Protein AF-K1PMY6-F1 (afdb_monomer_lite)

pLDDT: mean 74.62, std 16.54, range [35.25, 96.44]

Structure (mmCIF, N/CA/C/O backbone):
data_AF-K1PMY6-F1
#
_entry.id   AF-K1PMY6-F1
#
loop_
_atom_site.group_PDB
_atom_site.id
_atom_site.type_symbol
_atom_site.label_atom_id
_atom_site.label_alt_id
_atom_site.label_comp_id
_atom_site.label_asym_id
_atom_site.label_entity_id
_atom_site.label_seq_id
_atom_site.pdbx_PDB_ins_code
_atom_site.Cartn_x
_atom_site.Cartn_y
_atom_site.Cartn_z
_atom_site.occupancy
_atom_site.B_iso_or_equiv
_atom_site.auth_seq_id
_atom_site.auth_comp_id
_atom_site.auth_asym_id
_atom_site.auth_atom_id
_atom_site.pdbx_PDB_model_num
ATOM 1 N N . MET A 1 1 ? -5.446 -13.381 -13.568 1.00 53.16 1 MET A N 1
ATOM 2 C CA . MET A 1 1 ? -4.662 -13.747 -12.367 1.00 53.16 1 MET A CA 1
ATOM 3 C C . MET A 1 1 ? -4.898 -12.695 -11.291 1.00 53.16 1 MET A C 1
ATOM 5 O O . MET A 1 1 ? -4.887 -11.512 -11.623 1.00 53.16 1 MET A O 1
ATOM 9 N N . VAL A 1 2 ? -5.172 -13.114 -10.054 1.00 66.25 2 VAL A N 1
ATOM 10 C CA . VAL A 1 2 ? -5.376 -12.231 -8.891 1.00 66.25 2 VAL A CA 1
ATOM 11 C C . VAL A 1 2 ? -4.119 -12.310 -8.028 1.00 66.25 2 VAL A C 1
ATOM 13 O O . VAL A 1 2 ? -3.666 -13.417 -7.749 1.00 66.25 2 VAL A O 1
ATOM 16 N N . ILE A 1 3 ? -3.527 -11.167 -7.677 1.00 67.75 3 ILE A N 1
ATOM 17 C CA . ILE A 1 3 ? -2.263 -11.111 -6.910 1.00 67.75 3 ILE A CA 1
ATOM 18 C C . ILE A 1 3 ? -2.515 -10.664 -5.458 1.00 67.75 3 ILE A C 1
ATOM 20 O O . ILE A 1 3 ? -1.777 -11.050 -4.560 1.00 67.75 3 ILE A O 1
ATOM 24 N N . THR A 1 4 ? -3.593 -9.911 -5.221 1.00 71.94 4 THR A N 1
ATOM 25 C CA . THR A 1 4 ? -4.075 -9.458 -3.902 1.00 71.94 4 THR A CA 1
ATOM 26 C C . THR A 1 4 ? -5.609 -9.384 -3.909 1.00 71.94 4 THR A C 1
ATOM 28 O O . THR A 1 4 ? -6.224 -9.597 -4.955 1.00 71.94 4 THR A O 1
ATOM 31 N N . SER A 1 5 ? -6.234 -9.024 -2.784 1.00 68.62 5 SER A N 1
ATOM 32 C CA . SER A 1 5 ? -7.693 -8.942 -2.584 1.00 68.62 5 SER A CA 1
ATOM 33 C C . SER A 1 5 ? -8.468 -8.206 -3.695 1.00 68.62 5 SER A C 1
ATOM 35 O O . SER A 1 5 ? -9.607 -8.559 -3.994 1.00 68.62 5 SER A O 1
ATOM 37 N N . ASN A 1 6 ? -7.859 -7.208 -4.347 1.00 74.81 6 ASN A N 1
ATOM 38 C CA . ASN A 1 6 ? -8.521 -6.327 -5.316 1.00 74.81 6 ASN A CA 1
ATOM 39 C C . ASN A 1 6 ? -7.711 -6.034 -6.600 1.00 74.81 6 ASN A C 1
ATOM 41 O O . ASN A 1 6 ? -8.116 -5.177 -7.386 1.00 74.81 6 ASN A O 1
ATOM 45 N N . VAL A 1 7 ? -6.610 -6.748 -6.870 1.00 85.38 7 VAL A N 1
ATOM 46 C CA . VAL A 1 7 ? -5.779 -6.521 -8.072 1.00 85.38 7 VAL A CA 1
ATOM 47 C C . VAL A 1 7 ? -5.964 -7.622 -9.108 1.00 85.38 7 VAL A C 1
ATOM 49 O O . VAL A 1 7 ? -5.762 -8.806 -8.832 1.00 85.38 7 VAL A O 1
ATOM 52 N N . ARG A 1 8 ? -6.269 -7.219 -10.346 1.00 89.62 8 ARG A N 1
ATOM 53 C CA . ARG A 1 8 ? -6.281 -8.091 -11.527 1.00 89.62 8 ARG A CA 1
ATOM 54 C C . ARG A 1 8 ? -5.184 -7.668 -12.491 1.00 89.62 8 ARG A C 1
ATOM 56 O O . ARG A 1 8 ? -5.137 -6.511 -12.891 1.00 89.62 8 ARG A O 1
ATOM 63 N N . VAL A 1 9 ? -4.351 -8.622 -12.899 1.00 90.94 9 VAL A N 1
ATOM 64 C CA . VAL A 1 9 ? -3.334 -8.395 -13.933 1.00 90.94 9 VAL A CA 1
ATOM 65 C C . VAL A 1 9 ? -3.799 -8.997 -15.250 1.00 90.94 9 VAL A C 1
ATOM 67 O O . VAL A 1 9 ? -4.119 -10.189 -15.322 1.00 90.94 9 VAL A O 1
ATOM 70 N N . CYS A 1 10 ? -3.857 -8.145 -16.272 1.00 91.94 10 CYS A N 1
ATOM 71 C CA . CYS A 1 10 ? -4.192 -8.508 -17.642 1.00 91.94 10 CYS A CA 1
ATOM 72 C C . CYS A 1 10 ? -2.932 -9.015 -18.347 1.00 91.94 10 CYS A C 1
ATOM 74 O O . CYS A 1 10 ? -1.931 -8.306 -18.406 1.00 91.94 10 CYS A O 1
ATOM 76 N N . ILE A 1 11 ? -2.985 -10.241 -18.862 1.00 92.81 11 ILE A N 1
ATOM 77 C CA . ILE A 1 11 ? -1.869 -10.907 -19.538 1.00 92.81 11 ILE A CA 1
ATOM 78 C C . ILE A 1 11 ? -2.425 -11.519 -20.821 1.00 92.81 11 ILE A C 1
ATOM 80 O O . ILE A 1 11 ? -3.515 -12.089 -20.802 1.00 92.81 11 ILE A O 1
ATOM 84 N N . SER A 1 12 ? -1.682 -11.381 -21.913 1.00 93.69 12 SER A N 1
ATOM 85 C CA . SER A 1 12 ? -1.965 -11.998 -23.206 1.00 93.69 12 SER A CA 1
ATOM 86 C C . SER A 1 12 ? -0.680 -12.640 -23.707 1.00 93.69 12 SER A C 1
ATOM 88 O O . SER A 1 12 ? 0.381 -12.024 -23.621 1.00 93.69 12 SER A O 1
ATOM 90 N N . ASP A 1 13 ? -0.781 -13.858 -24.218 1.00 94.06 13 ASP A N 1
ATOM 91 C CA . ASP A 1 13 ? 0.279 -14.581 -24.927 1.00 94.06 13 ASP A CA 1
ATOM 92 C C . ASP A 1 13 ? 0.155 -14.451 -26.457 1.00 94.06 13 ASP A C 1
ATOM 94 O O . ASP A 1 13 ? 1.063 -14.836 -27.190 1.00 94.06 13 ASP A O 1
ATOM 98 N N . ASP A 1 14 ? -0.933 -13.849 -26.946 1.00 94.94 14 ASP A N 1
ATOM 99 C CA . ASP A 1 14 ? -1.094 -13.473 -28.350 1.00 94.94 14 ASP A CA 1
ATOM 100 C C . ASP A 1 14 ? -0.221 -12.251 -28.691 1.00 94.94 14 ASP A C 1
ATOM 102 O O . ASP A 1 14 ? -0.565 -11.099 -28.400 1.00 94.94 14 ASP A O 1
ATOM 106 N N . TYR A 1 15 ? 0.928 -12.513 -29.312 1.00 92.31 15 TYR A N 1
ATOM 107 C CA . TYR A 1 15 ? 1.868 -11.486 -29.758 1.00 92.31 15 TYR A CA 1
ATOM 108 C C . TYR A 1 15 ? 1.420 -10.749 -31.026 1.00 92.31 15 TYR A C 1
ATOM 110 O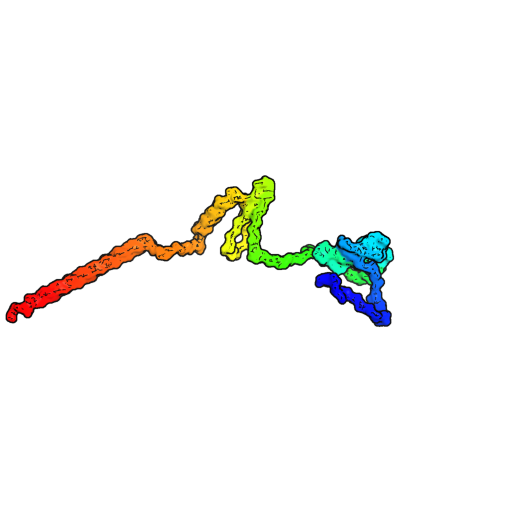 O . TYR A 1 15 ? 1.927 -9.661 -31.287 1.00 92.31 15 TYR A O 1
ATOM 118 N N . GLU A 1 16 ? 0.484 -11.289 -31.808 1.00 93.69 16 GLU A N 1
ATOM 119 C CA . GLU A 1 16 ? 0.028 -10.647 -33.045 1.00 93.69 16 GLU A CA 1
ATOM 120 C C . GLU A 1 16 ? -1.068 -9.620 -32.751 1.00 93.69 16 GLU A C 1
ATOM 122 O O . GLU A 1 16 ? -0.960 -8.448 -33.120 1.00 93.69 16 GLU A O 1
ATOM 127 N N . LEU A 1 17 ? -2.112 -10.033 -32.030 1.00 93.19 17 LEU A N 1
ATOM 128 C CA . LEU A 1 17 ? -3.252 -9.175 -31.709 1.00 93.19 17 LEU A CA 1
ATOM 129 C C . LEU A 1 17 ? -3.062 -8.400 -30.402 1.00 93.19 17 LEU A C 1
ATOM 131 O O . LEU A 1 17 ? -3.624 -7.308 -30.262 1.00 93.19 17 LEU A O 1
ATOM 135 N N . GLY A 1 18 ? -2.288 -8.937 -29.454 1.00 91.00 18 GLY A N 1
ATOM 136 C CA . GLY A 1 18 ? -2.078 -8.350 -28.128 1.00 91.00 18 GLY A CA 1
ATOM 137 C C . GLY A 1 18 ? -0.980 -7.288 -28.073 1.00 91.00 18 GLY A C 1
ATOM 138 O O . GLY A 1 18 ? -1.065 -6.374 -27.251 1.00 91.00 18 GLY A O 1
ATOM 139 N N . ALA A 1 19 ? 0.007 -7.329 -28.979 1.00 90.44 19 ALA A N 1
ATOM 140 C CA . ALA A 1 19 ? 1.134 -6.387 -28.980 1.00 90.44 19 ALA A CA 1
ATOM 141 C C . ALA A 1 19 ? 0.700 -4.915 -29.064 1.00 90.44 19 ALA A C 1
ATOM 143 O O . ALA A 1 19 ? 1.335 -4.050 -28.464 1.00 90.44 19 ALA A O 1
ATOM 144 N N . LYS A 1 20 ? -0.421 -4.622 -29.737 1.00 90.44 20 LYS A N 1
ATOM 145 C CA . LYS A 1 20 ? -0.969 -3.258 -29.856 1.00 90.44 20 LYS A CA 1
ATOM 146 C C . LYS A 1 20 ? -1.427 -2.645 -28.527 1.00 90.44 20 LYS A C 1
ATOM 148 O O . LYS A 1 20 ? -1.518 -1.427 -28.427 1.00 90.44 20 LYS A O 1
ATOM 153 N N . PHE A 1 21 ? -1.729 -3.473 -27.527 1.00 89.38 21 PHE A N 1
ATOM 154 C CA . PHE A 1 21 ? -2.125 -3.043 -26.182 1.00 89.38 21 PHE A CA 1
ATOM 155 C C . PHE A 1 21 ? -1.038 -3.319 -25.136 1.00 89.38 21 PHE A C 1
ATOM 157 O O . PHE A 1 21 ? -1.243 -3.063 -23.950 1.00 89.38 21 PHE A O 1
ATOM 164 N N . ALA A 1 22 ? 0.105 -3.869 -25.553 1.00 91.12 22 ALA A N 1
ATOM 165 C CA . ALA A 1 22 ? 1.173 -4.241 -24.647 1.00 91.12 22 ALA A CA 1
ATOM 166 C C . ALA A 1 22 ? 1.891 -3.000 -24.100 1.00 91.12 22 ALA A C 1
ATOM 168 O O . ALA A 1 22 ? 2.255 -2.071 -24.825 1.00 91.12 22 ALA A O 1
ATOM 169 N N . VAL A 1 23 ? 2.141 -3.017 -22.795 1.00 91.75 23 VAL A N 1
ATOM 170 C CA . VAL A 1 23 ? 2.896 -1.984 -22.087 1.00 91.75 23 VAL A CA 1
ATOM 171 C C . VAL A 1 23 ? 4.230 -2.565 -21.619 1.00 91.75 23 VAL A C 1
ATOM 173 O O . VAL A 1 23 ? 4.230 -3.654 -21.037 1.00 91.75 23 VAL A O 1
ATOM 176 N N . PRO A 1 24 ? 5.386 -1.906 -21.858 1.00 94.38 24 PRO A N 1
ATOM 177 C CA . PRO A 1 24 ? 6.641 -2.361 -21.283 1.00 94.38 24 PRO A CA 1
ATOM 178 C C . PRO A 1 24 ? 6.540 -2.359 -19.759 1.00 94.38 24 PRO A C 1
ATOM 180 O O . PRO A 1 24 ? 6.306 -1.320 -19.137 1.00 94.38 24 PRO A O 1
ATOM 183 N N . PHE A 1 25 ? 6.726 -3.538 -19.176 1.00 95.19 25 PHE A N 1
ATOM 184 C CA . PHE A 1 25 ? 6.545 -3.786 -17.756 1.00 95.19 25 PHE A CA 1
ATOM 185 C C . PHE A 1 25 ? 7.897 -3.877 -17.044 1.00 95.19 25 PHE A C 1
ATOM 187 O O . PHE A 1 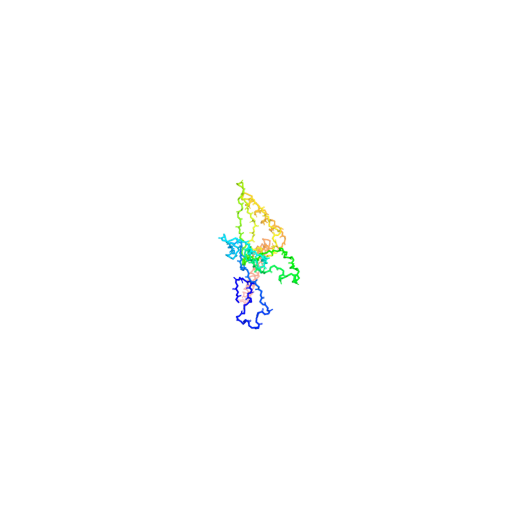25 ? 8.779 -4.625 -17.458 1.00 95.19 25 PHE A O 1
ATOM 194 N N . GLY A 1 26 ? 8.058 -3.096 -15.978 1.00 95.81 26 GLY A N 1
ATOM 195 C CA . GLY A 1 26 ? 9.313 -2.933 -15.244 1.00 95.81 26 GLY A CA 1
ATOM 196 C C . GLY A 1 26 ? 9.353 -3.634 -13.889 1.00 95.81 26 GLY A C 1
ATOM 197 O O . GLY A 1 26 ? 10.261 -3.353 -13.113 1.00 95.81 26 GLY A O 1
ATOM 198 N N . GLY A 1 27 ? 8.381 -4.496 -13.578 1.00 95.38 27 GLY A N 1
ATOM 199 C CA . GLY A 1 27 ? 8.318 -5.233 -12.314 1.00 95.38 27 GLY A CA 1
ATOM 200 C C . GLY A 1 27 ? 7.357 -4.640 -11.281 1.00 95.38 27 GLY A C 1
ATOM 201 O O . GLY A 1 27 ? 6.847 -3.528 -11.431 1.00 95.38 27 GLY A O 1
ATOM 202 N N . PHE A 1 28 ? 7.121 -5.423 -10.228 1.00 94.81 28 PHE A N 1
ATOM 203 C CA . PHE A 1 28 ? 6.405 -5.020 -9.017 1.00 94.81 28 PHE A CA 1
ATOM 204 C C . PHE A 1 28 ? 7.390 -4.817 -7.863 1.00 94.81 28 PHE A C 1
ATOM 206 O O . PHE A 1 28 ? 8.461 -5.426 -7.836 1.00 94.81 28 PHE A O 1
ATOM 213 N N . TYR A 1 29 ? 6.995 -4.013 -6.881 1.00 95.50 29 TYR A N 1
ATOM 214 C CA . TYR A 1 29 ? 7.599 -3.981 -5.550 1.00 95.50 29 TYR A CA 1
ATOM 215 C C . TYR A 1 29 ? 6.555 -3.593 -4.503 1.00 95.50 29 TYR A C 1
ATOM 217 O O . TYR A 1 29 ? 5.462 -3.137 -4.837 1.00 95.50 29 TYR A O 1
ATOM 225 N N . SER A 1 30 ? 6.877 -3.793 -3.230 1.00 93.88 30 SER A N 1
ATOM 226 C CA . SER A 1 30 ? 5.979 -3.503 -2.116 1.00 93.88 30 SER A CA 1
ATOM 227 C C . SER A 1 30 ? 6.702 -2.834 -0.951 1.00 93.88 30 SER A C 1
ATOM 229 O O . SER A 1 30 ? 7.927 -2.666 -0.943 1.00 93.88 30 SER A O 1
ATOM 231 N N . CYS A 1 31 ? 5.939 -2.508 0.090 1.00 91.94 31 CYS A N 1
ATOM 232 C CA . CYS A 1 31 ? 6.485 -2.035 1.355 1.00 91.94 31 CYS A CA 1
ATOM 233 C C . CYS A 1 31 ? 7.459 -3.038 2.016 1.00 91.94 31 CYS A C 1
ATOM 235 O O . CYS A 1 31 ? 8.275 -2.624 2.839 1.00 91.94 31 CYS A O 1
ATOM 237 N N 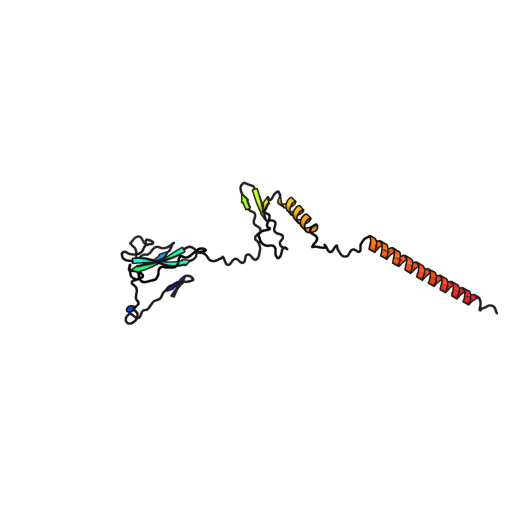. GLN A 1 32 ? 7.443 -4.326 1.642 1.00 92.19 32 GLN A N 1
ATOM 238 C CA . GLN A 1 32 ? 8.308 -5.375 2.208 1.00 92.19 32 GLN A CA 1
ATOM 239 C C . GLN A 1 32 ? 9.401 -5.838 1.239 1.00 92.19 32 GLN A C 1
ATOM 241 O O . GLN A 1 32 ? 10.541 -6.034 1.656 1.00 92.19 32 GLN A O 1
ATOM 246 N N . ASN A 1 33 ? 9.092 -5.947 -0.055 1.00 93.88 33 ASN A N 1
ATOM 247 C CA . ASN A 1 33 ? 9.991 -6.514 -1.059 1.00 93.88 33 ASN A CA 1
ATOM 248 C C . ASN A 1 33 ? 10.347 -5.478 -2.127 1.00 93.88 33 ASN A C 1
ATOM 250 O O . ASN A 1 33 ? 9.486 -4.738 -2.593 1.00 93.88 33 ASN A O 1
ATOM 254 N N . GLY A 1 34 ? 11.617 -5.428 -2.528 1.00 95.25 34 GLY A N 1
ATOM 255 C CA . GLY A 1 34 ? 12.068 -4.568 -3.622 1.00 95.25 34 GLY A CA 1
ATOM 256 C C . GLY A 1 34 ? 11.882 -5.193 -5.004 1.00 95.25 34 GLY A C 1
ATOM 257 O O . GLY A 1 34 ? 11.506 -6.358 -5.136 1.00 95.25 34 GLY A O 1
ATOM 258 N N . ASN A 1 35 ? 12.173 -4.406 -6.038 1.00 96.44 35 ASN A N 1
ATOM 259 C CA . ASN A 1 35 ? 12.079 -4.828 -7.427 1.00 96.44 35 ASN A CA 1
ATOM 260 C C . ASN A 1 35 ? 13.439 -5.368 -7.909 1.00 96.44 35 ASN A C 1
ATOM 262 O O . ASN A 1 35 ? 14.398 -4.597 -7.996 1.00 96.44 35 ASN A O 1
ATOM 266 N N . PRO A 1 36 ? 13.551 -6.651 -8.292 1.00 95.12 36 PRO A N 1
ATOM 267 C CA . PRO A 1 36 ? 14.809 -7.215 -8.785 1.00 95.12 36 PRO A CA 1
ATOM 268 C C . PRO A 1 36 ? 15.252 -6.635 -10.137 1.00 95.12 36 PRO A C 1
ATOM 270 O O . PRO A 1 36 ? 16.409 -6.791 -10.515 1.00 95.12 36 PRO A O 1
ATOM 273 N N . LEU A 1 37 ? 14.358 -5.961 -10.868 1.00 95.25 37 LEU A N 1
ATOM 274 C CA . LEU A 1 37 ? 14.676 -5.316 -12.143 1.00 95.25 37 LEU A CA 1
ATOM 275 C C . LEU A 1 37 ? 15.237 -3.896 -11.973 1.00 95.25 37 LEU A C 1
ATOM 277 O O . LEU A 1 37 ? 15.714 -3.316 -12.948 1.00 95.25 37 LEU A O 1
ATOM 281 N N . ALA A 1 38 ? 15.166 -3.315 -10.770 1.00 93.19 38 ALA A N 1
ATOM 282 C CA . ALA A 1 38 ? 15.554 -1.926 -10.537 1.00 93.19 38 ALA A CA 1
ATOM 283 C C . ALA A 1 38 ? 17.072 -1.723 -10.586 1.00 93.19 38 ALA A C 1
ATOM 285 O O . ALA A 1 38 ? 17.574 -0.882 -11.335 1.00 93.19 38 ALA A O 1
ATOM 286 N N . ASP A 1 39 ? 17.797 -2.498 -9.780 1.00 86.69 39 ASP A N 1
ATOM 287 C CA . ASP A 1 39 ? 19.252 -2.538 -9.718 1.00 86.69 39 ASP A CA 1
ATOM 288 C C . ASP A 1 39 ? 19.737 -3.802 -8.987 1.00 86.69 39 ASP A C 1
ATOM 290 O O . ASP A 1 39 ? 18.952 -4.592 -8.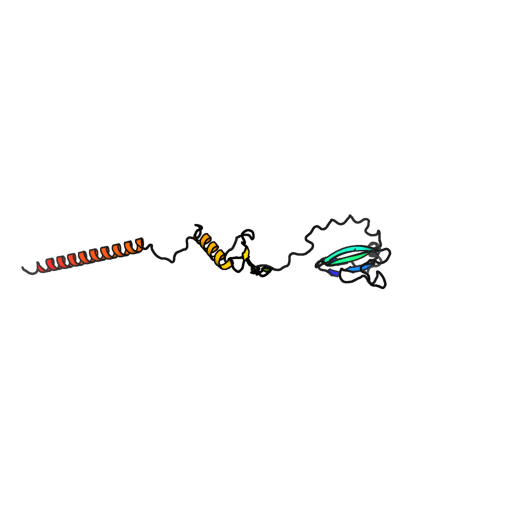462 1.00 86.69 39 ASP A O 1
ATOM 294 N N . ALA A 1 40 ? 21.059 -3.981 -8.914 1.00 81.00 40 ALA A N 1
ATOM 295 C CA . ALA A 1 40 ? 21.684 -5.117 -8.235 1.00 81.00 40 ALA A CA 1
ATOM 296 C C . ALA A 1 40 ? 21.377 -5.200 -6.725 1.00 81.00 40 ALA A C 1
ATOM 298 O O . ALA A 1 40 ? 21.665 -6.221 -6.105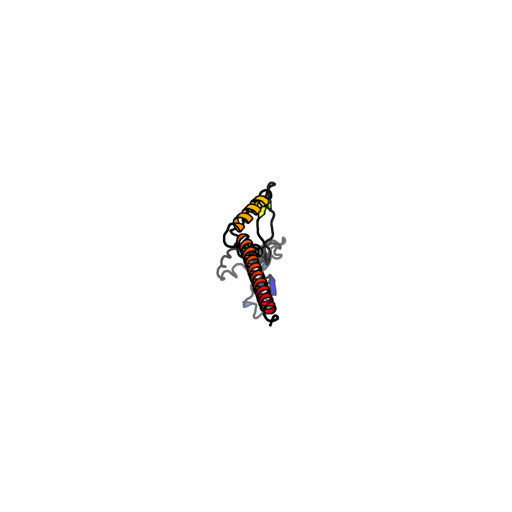 1.00 81.00 40 ALA A O 1
ATOM 299 N N . LYS A 1 41 ? 20.834 -4.136 -6.117 1.00 86.38 41 LYS A N 1
ATOM 300 C CA . LYS A 1 41 ? 20.521 -4.072 -4.685 1.00 86.38 41 LYS A CA 1
ATOM 301 C C . LYS A 1 41 ? 19.051 -4.370 -4.389 1.00 86.38 41 LYS A C 1
ATOM 303 O O . LYS A 1 41 ? 18.682 -4.363 -3.220 1.00 86.38 41 LYS A O 1
ATOM 308 N N . VAL A 1 42 ? 18.240 -4.668 -5.413 1.00 89.25 42 VAL A N 1
ATOM 309 C CA . VAL A 1 42 ? 16.810 -4.990 -5.274 1.00 89.25 42 VAL A CA 1
ATOM 310 C C . VAL A 1 42 ? 16.096 -3.877 -4.501 1.00 89.25 42 VAL A C 1
ATOM 312 O O . VAL A 1 42 ? 15.421 -4.097 -3.496 1.00 89.25 42 VAL A O 1
ATOM 315 N N . ASN A 1 43 ? 16.304 -2.637 -4.940 1.00 91.94 43 ASN A N 1
ATOM 316 C CA . ASN A 1 43 ? 15.682 -1.481 -4.312 1.00 91.94 43 ASN A CA 1
ATOM 317 C C . ASN A 1 43 ? 14.166 -1.427 -4.580 1.00 91.94 43 ASN A C 1
ATOM 319 O O . ASN A 1 43 ? 13.653 -1.963 -5.564 1.00 91.94 43 ASN A O 1
ATOM 323 N N . LYS A 1 44 ? 13.425 -0.749 -3.695 1.00 95.38 44 LYS A N 1
ATOM 324 C CA . LYS A 1 44 ? 11.986 -0.452 -3.855 1.00 95.38 44 LYS A CA 1
ATOM 325 C C . LYS A 1 44 ? 11.785 0.715 -4.826 1.00 95.38 44 LYS A C 1
ATOM 327 O O . LYS A 1 44 ? 11.289 1.775 -4.459 1.00 95.38 44 LYS A O 1
ATOM 332 N N . SER A 1 45 ? 12.276 0.547 -6.046 1.00 95.06 45 SER A N 1
ATOM 333 C CA . SER A 1 45 ? 12.264 1.563 -7.093 1.00 95.06 45 SER A CA 1
ATOM 334 C C . SER A 1 45 ? 11.991 0.933 -8.455 1.00 95.06 45 SER A C 1
ATOM 336 O O . SER A 1 45 ? 11.977 -0.289 -8.616 1.00 95.06 45 SER A O 1
ATOM 338 N N . CYS A 1 46 ? 11.745 1.778 -9.451 1.00 96.31 46 CYS A N 1
ATOM 339 C CA . CYS A 1 46 ? 11.641 1.328 -10.828 1.00 96.31 46 CYS A CA 1
ATOM 340 C C . CYS A 1 46 ? 13.005 1.324 -11.530 1.00 96.31 46 CYS A C 1
ATOM 342 O O . CYS A 1 46 ? 13.878 2.126 -11.183 1.00 96.31 46 CYS A O 1
ATOM 344 N N . PRO A 1 47 ? 13.187 0.458 -12.545 1.00 96.19 47 PRO A N 1
ATOM 345 C CA . PRO A 1 47 ? 14.353 0.513 -13.416 1.00 96.19 47 PRO A CA 1
ATOM 346 C C . PRO A 1 47 ? 14.456 1.876 -14.109 1.00 96.19 47 PRO A C 1
ATOM 348 O O . PRO A 1 47 ? 13.469 2.602 -14.265 1.00 96.19 47 PRO A O 1
ATOM 351 N N . LYS A 1 48 ? 15.651 2.226 -14.591 1.00 94.44 48 LYS A N 1
ATOM 352 C CA . LYS A 1 48 ? 15.849 3.477 -15.341 1.00 94.44 48 LYS A CA 1
ATOM 353 C C . LYS A 1 48 ? 14.917 3.535 -16.560 1.00 94.44 48 LYS A C 1
ATOM 355 O O . LYS A 1 48 ? 14.879 2.601 -17.355 1.00 94.44 48 LYS A O 1
ATOM 360 N N . GLY A 1 49 ? 14.201 4.650 -16.720 1.00 94.69 49 GLY A N 1
ATOM 361 C CA . GLY A 1 49 ? 13.231 4.853 -17.809 1.00 94.69 49 GLY A CA 1
ATOM 362 C C . GLY A 1 49 ? 11.814 4.342 -17.520 1.00 94.69 49 GLY A C 1
ATOM 363 O O . GLY A 1 49 ? 10.968 4.363 -18.417 1.00 94.69 49 GLY A O 1
ATOM 364 N N . PHE A 1 50 ? 11.552 3.895 -16.289 1.00 95.62 50 PHE A N 1
ATOM 365 C CA . PHE A 1 50 ? 10.235 3.486 -15.813 1.00 95.62 50 PHE A CA 1
ATOM 366 C C . PHE A 1 50 ? 9.766 4.395 -14.668 1.00 95.62 50 PHE A C 1
ATOM 368 O O . PHE A 1 50 ? 10.574 4.866 -13.869 1.00 95.62 50 PHE A O 1
ATOM 375 N N . SER A 1 51 ? 8.456 4.628 -14.585 1.00 94.19 51 SER A N 1
ATOM 376 C CA . SER A 1 51 ? 7.785 5.324 -13.479 1.00 94.19 51 SER A CA 1
ATOM 377 C C . SER A 1 51 ? 6.963 4.345 -12.645 1.00 94.19 51 SER A C 1
ATOM 379 O O . SER A 1 51 ? 6.440 3.364 -13.178 1.00 94.19 51 SER A O 1
ATOM 381 N N . ASN A 1 52 ? 6.859 4.605 -11.341 1.00 93.50 52 ASN A N 1
ATOM 382 C CA . ASN A 1 52 ? 6.054 3.807 -10.421 1.00 93.50 52 ASN A CA 1
ATOM 383 C C . ASN A 1 52 ? 4.594 4.270 -10.402 1.00 93.50 52 ASN A C 1
ATOM 385 O O . ASN A 1 52 ? 4.304 5.463 -10.483 1.00 93.50 52 ASN A O 1
ATOM 389 N N . HIS A 1 53 ? 3.684 3.313 -10.255 1.00 91.75 53 HIS A N 1
ATOM 390 C CA . HIS A 1 53 ? 2.246 3.531 -10.170 1.00 91.75 53 HIS A CA 1
ATOM 391 C C . HIS A 1 53 ? 1.648 2.608 -9.106 1.00 91.75 53 HIS A C 1
ATOM 393 O O . HIS A 1 53 ? 2.015 1.433 -9.021 1.00 91.75 53 HIS A O 1
ATOM 399 N N . LEU A 1 54 ? 0.708 3.134 -8.316 1.00 90.94 54 LEU A N 1
ATOM 400 C CA . LEU A 1 54 ? 0.059 2.374 -7.250 1.00 90.94 54 LEU A CA 1
ATOM 401 C C . LEU A 1 54 ? -0.866 1.320 -7.859 1.00 90.94 54 LEU A C 1
ATOM 403 O O . LEU A 1 54 ? -1.787 1.658 -8.602 1.00 90.94 54 LEU A O 1
ATOM 407 N N . ALA A 1 55 ? -0.616 0.048 -7.550 1.00 90.00 55 ALA A N 1
ATOM 408 C CA . ALA A 1 55 ? -1.497 -1.052 -7.928 1.00 90.00 55 ALA A CA 1
ATOM 409 C C . ALA A 1 55 ? -2.641 -1.181 -6.916 1.00 90.00 55 ALA A C 1
ATOM 411 O O . ALA A 1 55 ? -3.806 -1.250 -7.299 1.00 90.00 55 ALA A O 1
ATOM 412 N N . THR A 1 56 ? -2.294 -1.223 -5.627 1.00 87.62 56 THR A N 1
ATOM 413 C CA . THR A 1 56 ? -3.239 -1.294 -4.508 1.00 87.62 56 THR A CA 1
ATOM 414 C C . THR A 1 56 ? -2.541 -1.024 -3.177 1.00 87.62 56 THR A C 1
ATOM 416 O O . THR A 1 56 ? -1.311 -0.962 -3.108 1.00 87.62 56 THR A O 1
ATOM 419 N N . ILE A 1 57 ? -3.339 -0.927 -2.120 1.00 85.69 57 ILE A N 1
ATOM 420 C CA . ILE A 1 57 ? -2.911 -0.976 -0.727 1.00 85.69 57 ILE A CA 1
ATOM 421 C C . ILE A 1 57 ? -3.612 -2.187 -0.106 1.00 85.69 57 ILE A C 1
ATOM 423 O O . ILE A 1 57 ? -4.834 -2.286 -0.174 1.00 85.69 57 ILE A O 1
ATOM 427 N N . ASP A 1 58 ? -2.845 -3.119 0.455 1.00 84.44 58 ASP A N 1
ATOM 428 C CA . ASP A 1 58 ? -3.371 -4.296 1.156 1.00 84.44 58 ASP A CA 1
ATOM 429 C C . ASP A 1 58 ? -2.755 -4.352 2.554 1.00 84.44 58 ASP A C 1
ATOM 431 O O . ASP A 1 58 ? -1.530 -4.391 2.684 1.00 84.44 58 ASP A O 1
ATOM 435 N N . LYS A 1 59 ? -3.595 -4.311 3.597 1.00 82.06 59 LYS A N 1
ATOM 436 C CA . LYS A 1 59 ? -3.174 -4.275 5.015 1.00 82.06 59 LYS A CA 1
ATOM 437 C C . LYS A 1 59 ? -2.073 -3.240 5.283 1.00 82.06 59 LYS A C 1
ATOM 439 O O . LYS A 1 59 ? -0.993 -3.578 5.764 1.00 82.06 59 LYS A O 1
ATOM 444 N N . ASP A 1 60 ? -2.334 -1.994 4.891 1.00 81.50 60 ASP A N 1
ATOM 445 C CA . ASP A 1 60 ? -1.411 -0.856 5.022 1.00 81.50 60 ASP A CA 1
ATOM 446 C C . ASP A 1 60 ? -0.063 -1.028 4.290 1.00 81.50 60 ASP A C 1
ATOM 448 O O . ASP A 1 60 ? 0.878 -0.260 4.497 1.00 81.50 60 ASP A O 1
ATOM 452 N N . CYS A 1 61 ? 0.042 -2.010 3.390 1.00 87.50 61 CYS A N 1
ATOM 453 C CA . CYS A 1 61 ? 1.197 -2.204 2.528 1.00 87.50 61 CYS A CA 1
ATOM 454 C C . CYS A 1 61 ? 0.873 -1.779 1.098 1.00 87.50 61 CYS A C 1
ATOM 456 O O . CYS A 1 61 ? 0.029 -2.376 0.426 1.00 87.50 61 CYS A O 1
ATOM 458 N N . GLU A 1 62 ? 1.579 -0.763 0.605 1.00 90.12 62 GLU A N 1
ATOM 459 C CA . GLU A 1 62 ? 1.491 -0.379 -0.800 1.00 90.12 62 GLU A CA 1
ATOM 460 C C . GLU A 1 62 ? 2.145 -1.428 -1.705 1.00 90.12 62 GLU A C 1
ATOM 462 O O . GLU A 1 62 ? 3.251 -1.918 -1.446 1.00 90.12 62 GLU A O 1
ATOM 467 N N . VAL A 1 63 ? 1.457 -1.739 -2.800 1.00 92.50 63 VAL A N 1
ATOM 468 C CA . VAL A 1 63 ? 1.980 -2.536 -3.907 1.00 92.50 63 VAL A CA 1
ATOM 469 C C . VAL A 1 63 ? 2.076 -1.629 -5.121 1.00 92.50 63 VAL A C 1
ATOM 471 O O . VAL A 1 63 ? 1.077 -1.087 -5.597 1.00 92.50 63 VAL A O 1
ATOM 474 N N . GLN A 1 64 ? 3.292 -1.467 -5.622 1.00 94.31 64 GLN A N 1
ATOM 475 C CA . GLN A 1 64 ? 3.646 -0.559 -6.703 1.00 94.31 64 GLN A CA 1
ATOM 476 C C . GLN A 1 64 ? 4.077 -1.365 -7.932 1.00 94.31 64 GLN A C 1
ATOM 478 O O . GLN A 1 64 ? 4.663 -2.445 -7.814 1.00 94.31 64 GLN A O 1
ATOM 483 N N . TYR A 1 65 ? 3.812 -0.836 -9.124 1.00 94.62 65 TYR A N 1
ATOM 484 C CA . TYR A 1 65 ? 4.256 -1.424 -10.386 1.00 94.62 65 TYR A CA 1
ATOM 485 C C . TYR A 1 65 ? 4.928 -0.395 -11.283 1.00 94.62 65 TYR A C 1
ATOM 487 O O . TYR A 1 65 ? 4.642 0.800 -11.216 1.00 94.62 65 TYR A O 1
ATOM 495 N N . CYS A 1 66 ? 5.835 -0.875 -12.125 1.00 95.62 66 CYS A N 1
ATOM 496 C CA . CYS A 1 66 ? 6.641 -0.038 -12.996 1.00 95.62 66 CYS A CA 1
ATOM 497 C C . CYS A 1 66 ? 6.203 -0.186 -14.452 1.00 95.62 66 CYS A C 1
ATOM 499 O O . CYS A 1 66 ? 6.144 -1.298 -14.979 1.00 95.62 66 CYS A O 1
ATOM 501 N N . VAL A 1 67 ? 5.976 0.937 -15.127 1.00 95.00 67 VAL A N 1
ATOM 502 C CA . VAL A 1 67 ? 5.766 1.002 -16.584 1.00 95.00 67 VAL A CA 1
ATOM 503 C C . VAL A 1 67 ? 6.675 2.053 -17.199 1.00 95.00 67 VAL A C 1
ATOM 505 O O . VAL A 1 67 ? 7.206 2.912 -16.493 1.00 95.00 67 VAL A O 1
ATOM 508 N N . ARG A 1 68 ? 6.895 1.983 -18.513 1.00 94.88 68 ARG A N 1
ATOM 509 C CA . ARG A 1 68 ? 7.743 2.958 -19.205 1.00 94.88 68 ARG A CA 1
ATOM 510 C C . ARG A 1 68 ? 7.213 4.378 -18.991 1.00 94.88 68 ARG A C 1
ATOM 512 O O . ARG A 1 68 ? 6.025 4.642 -19.181 1.00 94.88 68 ARG A O 1
ATOM 519 N N . THR A 1 69 ? 8.106 5.297 -18.627 1.00 91.44 69 THR A N 1
ATOM 520 C CA . THR A 1 69 ? 7.747 6.700 -18.384 1.00 91.44 69 THR A CA 1
ATOM 521 C C . THR A 1 69 ? 7.030 7.294 -19.598 1.00 91.44 69 THR A C 1
ATOM 523 O O . THR A 1 69 ? 7.446 7.080 -20.737 1.00 91.44 69 THR A O 1
ATOM 526 N N . GLY A 1 70 ? 5.955 8.045 -19.353 1.00 86.25 70 GLY A N 1
ATOM 527 C CA . GLY A 1 70 ? 5.162 8.695 -20.399 1.00 86.25 70 GLY A CA 1
ATOM 528 C C . GLY A 1 70 ? 4.033 7.836 -20.972 1.00 86.25 70 GLY A C 1
ATOM 529 O O . GLY A 1 70 ? 3.119 8.374 -21.585 1.00 86.25 70 GLY A O 1
ATOM 530 N N . GLN A 1 71 ? 4.040 6.518 -20.746 1.00 85.06 71 GLN A N 1
ATOM 531 C CA . GLN A 1 71 ? 3.067 5.626 -21.385 1.00 85.06 71 GLN A CA 1
ATOM 532 C C . GLN A 1 71 ? 1.659 5.704 -20.774 1.00 85.06 71 GLN A C 1
ATOM 534 O O . GLN A 1 71 ? 0.676 5.394 -21.435 1.00 85.06 71 GLN A O 1
ATOM 539 N N . LEU A 1 72 ? 1.561 6.143 -19.517 1.00 82.56 72 LEU A N 1
ATOM 540 C CA . LEU A 1 72 ? 0.293 6.354 -18.812 1.00 82.56 72 LEU A CA 1
ATOM 541 C C . LEU A 1 72 ? -0.047 7.841 -18.646 1.00 82.56 72 LEU A C 1
ATOM 543 O O . LEU A 1 72 ? -0.975 8.176 -17.920 1.00 82.56 72 LEU A O 1
ATOM 547 N N . SER A 1 73 ? 0.691 8.745 -19.295 1.00 77.19 73 SER A N 1
ATOM 548 C CA . SER A 1 73 ? 0.498 10.194 -19.139 1.00 77.19 73 SER A CA 1
ATOM 549 C C . SER A 1 73 ? -0.815 10.711 -19.726 1.00 77.19 73 SER A C 1
ATOM 551 O O . SER A 1 73 ? -1.280 11.768 -19.316 1.00 77.19 73 SER A O 1
ATOM 553 N N . GLU A 1 74 ? -1.423 9.970 -20.654 1.00 73.94 74 GLU A N 1
ATOM 554 C CA . GLU A 1 74 ? -2.753 10.278 -21.195 1.00 73.94 74 GLU A CA 1
ATOM 555 C C . GLU A 1 74 ? -3.891 9.840 -20.262 1.00 73.94 74 GLU A C 1
ATOM 557 O O . GLU A 1 74 ? -5.044 10.230 -20.457 1.00 73.94 74 GLU A O 1
ATOM 562 N N . LEU A 1 75 ? -3.595 9.039 -19.231 1.00 73.62 75 LEU A N 1
ATOM 563 C CA . LEU A 1 75 ? -4.599 8.657 -18.250 1.00 73.62 75 LEU A CA 1
ATOM 564 C C . LEU A 1 75 ? -4.929 9.849 -17.351 1.00 73.62 75 LEU A C 1
ATOM 566 O O . LEU A 1 75 ? -4.054 10.566 -16.865 1.00 73.62 75 LEU A O 1
ATOM 570 N N . LYS A 1 76 ? -6.228 10.046 -17.112 1.00 73.62 76 LYS A N 1
ATOM 571 C CA . LYS A 1 76 ? -6.736 11.060 -16.185 1.00 73.62 76 LYS A CA 1
ATOM 572 C C . LYS A 1 76 ? -6.065 10.896 -14.818 1.00 73.62 76 LYS A C 1
ATOM 574 O O . LYS A 1 76 ? -5.919 9.772 -14.339 1.00 73.62 76 LYS A O 1
ATOM 579 N N . PHE A 1 77 ? -5.709 12.017 -14.187 1.00 71.62 77 PHE A N 1
ATOM 580 C CA . PHE A 1 77 ? -5.129 12.017 -12.845 1.00 71.62 77 PHE A CA 1
ATOM 581 C C . PHE A 1 77 ? -5.963 11.153 -11.887 1.00 71.62 77 PHE A C 1
ATOM 583 O O . PHE A 1 77 ? -7.195 11.286 -11.877 1.00 71.62 77 PHE A O 1
ATOM 590 N N . PRO A 1 78 ? -5.318 10.277 -11.093 1.00 72.44 78 PRO A N 1
ATOM 591 C CA . PRO A 1 78 ? -6.031 9.461 -10.127 1.00 72.44 78 PRO A CA 1
ATOM 592 C C . PRO A 1 78 ? -6.749 10.368 -9.126 1.00 72.44 78 PRO A C 1
ATOM 594 O O . PRO A 1 78 ? -6.217 11.393 -8.695 1.00 72.44 78 PRO A O 1
ATOM 597 N N . SER A 1 79 ? -7.976 10.001 -8.765 1.00 75.56 79 SER A N 1
ATOM 598 C CA . SER A 1 79 ? -8.696 10.677 -7.689 1.00 75.56 79 SER A CA 1
ATOM 599 C C . SER A 1 79 ? -7.966 10.460 -6.368 1.00 75.56 79 SER A C 1
ATOM 601 O O . SER A 1 79 ? -7.528 9.344 -6.080 1.00 75.56 79 SER A O 1
ATOM 603 N N . VAL A 1 80 ? -7.878 11.509 -5.553 1.00 80.56 80 VAL A N 1
ATOM 604 C CA . VAL A 1 80 ? -7.314 11.423 -4.203 1.00 80.56 80 VAL A CA 1
ATOM 605 C C . VAL A 1 80 ? -8.124 10.416 -3.385 1.00 80.56 80 VAL A C 1
ATOM 607 O O . VAL A 1 80 ? -9.338 10.561 -3.247 1.00 80.56 80 VAL A O 1
ATOM 610 N N . GLN A 1 81 ? -7.448 9.396 -2.858 1.00 74.25 81 GLN A N 1
ATOM 611 C CA . GLN A 1 81 ? -8.023 8.471 -1.886 1.00 74.25 81 GLN A CA 1
ATOM 612 C C . GLN A 1 81 ? -8.062 9.185 -0.532 1.00 74.25 81 GLN A C 1
ATOM 614 O O . GLN A 1 81 ? -7.018 9.570 -0.004 1.00 74.25 81 GLN A O 1
ATOM 619 N N . ILE A 1 82 ? -9.263 9.409 -0.006 1.00 81.94 82 ILE A N 1
ATOM 620 C CA . ILE A 1 82 ? -9.460 9.962 1.336 1.00 81.94 82 ILE A CA 1
ATOM 621 C C . ILE A 1 82 ? -9.550 8.812 2.350 1.00 81.94 82 ILE A C 1
ATOM 623 O O . ILE A 1 82 ? -10.072 7.755 2.000 1.00 81.94 82 ILE A O 1
ATOM 627 N N . PRO A 1 83 ? -9.046 8.991 3.583 1.00 77.69 83 PRO A N 1
ATOM 628 C CA . PRO A 1 83 ? -9.143 7.972 4.625 1.00 77.69 83 PRO A CA 1
ATOM 629 C C . PRO A 1 83 ? -10.610 7.622 4.947 1.00 77.69 83 PRO A C 1
ATOM 631 O O . PRO A 1 83 ? -11.491 8.470 4.760 1.00 77.69 83 PRO A O 1
ATOM 634 N N . PRO A 1 84 ? -10.877 6.419 5.493 1.00 79.69 84 PRO A N 1
ATOM 635 C CA . PRO A 1 84 ? -9.909 5.423 5.980 1.00 79.69 84 PRO A CA 1
ATOM 636 C C . PRO A 1 84 ? -9.304 4.539 4.871 1.00 79.69 84 PRO A C 1
ATOM 638 O O . PRO A 1 84 ? -9.962 4.239 3.882 1.00 79.69 84 PRO A O 1
ATOM 641 N N . PHE A 1 85 ? -8.047 4.114 5.049 1.00 74.88 85 PHE A N 1
ATOM 642 C CA . PHE A 1 85 ? -7.305 3.272 4.087 1.00 74.88 85 PHE A CA 1
ATOM 643 C C . PHE A 1 85 ? -7.310 1.776 4.430 1.00 74.88 85 PHE A C 1
ATOM 645 O O . PHE A 1 85 ? -6.690 0.980 3.727 1.00 74.88 85 PHE A O 1
ATOM 652 N N . SER A 1 86 ? -7.994 1.405 5.507 1.00 73.50 86 SER A N 1
ATOM 653 C CA . SER A 1 86 ? -8.023 0.050 6.047 1.00 73.50 86 SER A CA 1
ATOM 654 C C . SER A 1 86 ? -9.480 -0.359 6.242 1.00 73.50 86 SER A C 1
ATOM 656 O O . SER A 1 86 ? -10.321 0.471 6.603 1.00 73.50 86 SER A O 1
ATOM 658 N N . ASP A 1 87 ? -9.779 -1.632 5.996 1.00 73.31 87 ASP A N 1
ATOM 659 C CA . ASP A 1 87 ? -11.114 -2.169 6.228 1.00 73.31 87 ASP A CA 1
ATOM 660 C C . ASP A 1 87 ? -11.445 -2.151 7.723 1.00 73.31 87 ASP A C 1
ATOM 662 O O . ASP A 1 87 ? -10.572 -2.324 8.579 1.00 73.31 87 ASP A O 1
ATOM 666 N N . VAL A 1 88 ? -12.728 -1.973 8.039 1.00 74.56 88 VAL A N 1
ATOM 667 C CA . VAL A 1 88 ? -13.210 -2.167 9.408 1.00 74.56 88 VAL A CA 1
ATOM 668 C C . VAL A 1 88 ? -12.970 -3.637 9.771 1.00 74.56 88 VAL A C 1
ATOM 670 O O . VAL A 1 88 ? -13.443 -4.511 9.036 1.00 74.56 88 VAL A O 1
ATOM 673 N N . PRO A 1 89 ? -12.235 -3.939 10.858 1.00 74.88 89 PRO A N 1
ATOM 674 C CA . PRO A 1 89 ? -11.986 -5.313 11.267 1.00 74.88 89 PRO A CA 1
ATOM 675 C C . PRO A 1 89 ? -13.298 -6.093 11.387 1.00 74.88 89 PRO A C 1
ATOM 677 O O . PRO A 1 89 ? -14.269 -5.595 11.949 1.00 74.88 89 PRO A O 1
ATOM 680 N N . ALA A 1 90 ? -13.318 -7.332 10.890 1.00 65.75 90 ALA A N 1
ATOM 681 C CA . ALA A 1 90 ? -14.488 -8.215 10.943 1.00 65.75 90 ALA A CA 1
ATOM 682 C C . ALA A 1 90 ? -14.814 -8.726 12.362 1.00 65.75 90 ALA A C 1
ATOM 684 O O . ALA A 1 90 ? -15.591 -9.668 12.513 1.00 65.75 90 ALA A O 1
ATOM 685 N N . GLU A 1 91 ? -14.213 -8.138 13.399 1.00 61.53 91 GLU A N 1
ATOM 686 C CA . GLU A 1 91 ? -14.610 -8.399 14.773 1.00 61.53 91 GLU A CA 1
ATOM 687 C C . GLU A 1 91 ? -16.002 -7.813 14.985 1.00 61.53 91 GLU A C 1
ATOM 689 O O . GLU A 1 91 ? -16.201 -6.612 15.171 1.00 61.53 91 GLU A O 1
ATOM 694 N N . SER A 1 92 ? -16.992 -8.700 14.952 1.00 56.53 92 SER A N 1
ATOM 695 C CA . SER A 1 92 ? -18.265 -8.445 15.587 1.00 56.53 92 SER A CA 1
ATOM 696 C C . SER A 1 92 ? -17.978 -8.317 17.083 1.00 56.53 92 SER A C 1
ATOM 698 O O . SER A 1 92 ? -17.830 -9.316 17.789 1.00 56.53 92 SER A O 1
ATOM 700 N N . ILE A 1 93 ? -17.850 -7.085 17.571 1.00 56.84 93 ILE A N 1
ATOM 701 C CA . ILE A 1 93 ? -17.866 -6.790 19.006 1.00 56.84 93 ILE A CA 1
ATOM 702 C C . ILE A 1 93 ? -19.310 -7.038 19.487 1.00 56.84 93 ILE A C 1
ATOM 704 O O . ILE A 1 93 ? -20.049 -6.110 19.795 1.00 56.84 93 ILE A O 1
ATOM 708 N N . GLU A 1 94 ? -19.770 -8.293 19.432 1.00 58.28 94 GLU A N 1
ATOM 709 C CA . GLU A 1 94 ? -21.088 -8.707 19.931 1.00 58.28 94 GLU A CA 1
ATOM 710 C C . GLU A 1 94 ? -21.119 -8.664 21.460 1.00 58.28 94 GLU A C 1
ATOM 712 O O . GLU A 1 94 ? -22.180 -8.469 22.051 1.00 58.28 94 GLU A O 1
ATOM 717 N N . GLU A 1 95 ? -19.950 -8.756 22.099 1.00 56.78 95 GLU A N 1
ATOM 718 C CA . GLU A 1 95 ? -19.788 -8.588 23.535 1.00 56.78 95 GLU A CA 1
ATOM 719 C C . GLU A 1 95 ? -18.915 -7.358 23.819 1.00 56.78 95 GLU A C 1
ATOM 721 O O . GLU A 1 95 ? -17.771 -7.302 23.357 1.00 56.78 95 GLU A O 1
ATOM 726 N N . PRO A 1 96 ? -19.411 -6.358 24.574 1.00 55.34 96 PRO A N 1
ATOM 727 C CA . PRO A 1 96 ? -18.560 -5.276 25.042 1.00 55.34 96 PRO A CA 1
ATOM 728 C C . PRO A 1 96 ? -17.452 -5.878 25.912 1.00 55.34 96 PRO A C 1
ATOM 730 O O . PRO A 1 96 ? -17.708 -6.421 26.989 1.00 55.34 96 PRO A O 1
ATOM 733 N N . ALA A 1 97 ? -16.210 -5.807 25.436 1.00 54.44 97 ALA A N 1
ATOM 734 C CA . ALA A 1 97 ? -15.062 -6.221 26.221 1.00 54.44 97 ALA A CA 1
ATOM 735 C C . ALA A 1 97 ? -14.933 -5.283 27.429 1.00 54.44 97 ALA A C 1
ATOM 737 O O . ALA A 1 97 ? -14.688 -4.087 27.275 1.00 54.44 97 ALA A O 1
ATOM 738 N N . ASN A 1 98 ? -15.085 -5.827 28.638 1.00 61.94 98 ASN A N 1
ATOM 739 C CA . ASN A 1 98 ? -14.778 -5.094 29.861 1.00 61.94 98 ASN A CA 1
ATOM 740 C C . ASN A 1 98 ? -13.266 -4.855 29.906 1.00 61.94 98 ASN A C 1
ATOM 742 O O . ASN A 1 98 ? -12.492 -5.773 30.181 1.00 61.94 98 ASN A O 1
ATOM 746 N N . TYR A 1 99 ? -12.833 -3.633 29.616 1.00 62.62 99 TYR A N 1
ATOM 747 C CA . TYR A 1 99 ? -11.431 -3.251 29.712 1.00 62.62 99 TYR A CA 1
ATOM 748 C C . TYR A 1 99 ? -11.113 -2.727 31.122 1.00 62.62 99 TYR A C 1
ATOM 750 O O . TYR A 1 99 ? -11.918 -2.056 31.772 1.00 62.62 99 TYR A O 1
ATOM 758 N N . ILE A 1 100 ? -9.900 -3.018 31.590 1.00 64.25 100 ILE A N 1
ATOM 759 C CA . ILE A 1 100 ? -9.295 -2.362 32.750 1.00 64.25 100 ILE A CA 1
ATOM 760 C C . ILE A 1 100 ? -8.061 -1.645 32.221 1.00 64.25 100 ILE A C 1
ATOM 762 O O . ILE A 1 100 ? -7.114 -2.289 31.771 1.00 64.25 100 ILE A O 1
ATOM 766 N N . ILE A 1 101 ? -8.078 -0.315 32.244 1.00 70.44 101 ILE A N 1
ATOM 767 C CA . ILE A 1 101 ? -6.944 0.490 31.788 1.00 70.44 101 ILE A CA 1
ATOM 768 C C . ILE A 1 101 ? -6.144 0.898 33.018 1.00 70.44 101 ILE A C 1
ATOM 770 O O . ILE A 1 101 ? -6.624 1.672 33.837 1.00 70.44 101 ILE A O 1
ATOM 774 N N . SER A 1 102 ? -4.926 0.377 33.159 1.00 66.31 102 SER A N 1
ATOM 775 C CA . SER A 1 102 ? -4.012 0.766 34.236 1.00 66.31 102 SER A CA 1
ATOM 776 C C . SER A 1 102 ? -2.988 1.768 33.714 1.00 66.31 102 SER A C 1
ATOM 778 O O . SER A 1 102 ? -2.158 1.422 32.875 1.00 66.31 102 SER A O 1
ATOM 780 N N . HIS A 1 103 ? -3.011 2.994 34.235 1.00 60.88 103 HIS A N 1
ATOM 781 C CA . HIS A 1 103 ? -2.027 4.030 33.929 1.00 60.88 103 HIS A CA 1
ATOM 782 C C . HIS A 1 103 ? -1.591 4.728 35.221 1.00 60.88 103 HIS A C 1
ATOM 784 O O . HIS A 1 103 ? -2.425 5.093 36.040 1.00 60.88 103 HIS A O 1
ATOM 790 N N . ASN A 1 104 ? -0.283 4.912 35.424 1.00 63.16 104 ASN A N 1
ATOM 791 C CA . ASN A 1 104 ? 0.277 5.584 36.608 1.00 63.16 104 ASN A CA 1
ATOM 792 C C . ASN A 1 104 ? -0.222 5.045 37.965 1.00 63.16 104 ASN A C 1
ATOM 794 O O . ASN A 1 104 ? -0.386 5.802 38.916 1.00 63.16 104 ASN A O 1
ATOM 798 N N . SER A 1 105 ? -0.393 3.724 38.088 1.00 64.88 105 SER A N 1
ATOM 799 C CA . SER A 1 105 ? -0.928 3.049 39.292 1.00 64.88 105 SER A CA 1
ATOM 800 C C . SER A 1 105 ? -2.416 3.299 39.570 1.00 64.88 105 SER A C 1
ATOM 802 O O . SER A 1 105 ? -2.931 2.808 40.570 1.00 64.88 105 SER A O 1
ATOM 804 N N . GLU A 1 106 ? -3.118 4.001 38.681 1.00 70.00 106 GLU A N 1
ATOM 805 C CA . GLU A 1 106 ? -4.570 4.145 38.709 1.00 70.00 106 GLU A CA 1
ATOM 806 C C . GLU A 1 106 ? -5.189 3.209 37.667 1.00 70.00 106 GLU A C 1
ATOM 808 O O . GLU A 1 106 ? -4.875 3.268 36.475 1.00 70.00 106 GLU A O 1
ATOM 813 N N . ALA A 1 107 ? -6.068 2.320 38.126 1.00 72.19 107 ALA A N 1
ATOM 814 C CA . ALA A 1 107 ? -6.851 1.450 37.262 1.00 72.19 107 ALA A CA 1
ATOM 815 C C . ALA A 1 107 ? -8.222 2.083 37.007 1.00 72.19 107 ALA A C 1
ATOM 817 O O . ALA A 1 107 ? -8.932 2.430 37.949 1.00 72.19 107 ALA A O 1
ATOM 818 N N . TRP A 1 108 ? -8.588 2.211 35.739 1.00 71.25 108 TRP A N 1
ATOM 819 C CA . TRP A 1 108 ? -9.856 2.749 35.269 1.00 71.25 108 TRP A CA 1
ATOM 820 C C . TRP A 1 108 ? -10.719 1.614 34.737 1.00 71.25 108 TRP A C 1
ATOM 822 O O . TRP A 1 108 ? -10.243 0.754 33.991 1.00 71.25 108 TRP A O 1
ATOM 832 N N . VAL A 1 109 ? -11.989 1.620 35.122 1.00 73.69 109 VAL A N 1
ATOM 833 C CA . VAL A 1 109 ? -12.991 0.645 34.697 1.00 73.69 109 VAL A CA 1
ATOM 834 C C . VAL A 1 109 ? -14.200 1.379 34.133 1.00 73.69 109 VAL A C 1
ATOM 836 O O . VAL A 1 109 ? -14.601 2.430 34.639 1.00 73.69 109 VAL A O 1
ATOM 839 N N . GLN A 1 110 ? -14.785 0.836 33.070 1.00 69.00 110 GLN A N 1
ATOM 840 C CA . GLN A 1 110 ? -16.069 1.309 32.562 1.00 69.00 110 GLN A CA 1
ATOM 841 C C . GLN A 1 110 ? -17.179 0.524 33.249 1.00 69.00 110 GLN A C 1
ATOM 843 O O . GLN A 1 110 ? -17.170 -0.706 33.275 1.00 69.00 110 GLN A O 1
ATOM 848 N N . LEU A 1 111 ? -18.134 1.241 33.833 1.00 65.06 111 LEU A N 1
ATOM 849 C CA . LEU A 1 111 ? -19.309 0.627 34.434 1.00 65.06 111 LEU A CA 1
ATOM 850 C C . LEU A 1 111 ? -20.342 0.400 33.322 1.00 65.06 111 LEU A C 1
ATOM 852 O O . LEU A 1 111 ? -21.034 1.337 32.932 1.00 65.06 111 LEU A O 1
ATOM 856 N N . VAL A 1 112 ? -20.436 -0.825 32.799 1.00 61.88 112 VAL A N 1
ATOM 857 C CA . VAL A 1 112 ? -21.475 -1.225 31.833 1.00 61.88 112 VAL A CA 1
ATOM 858 C C . VAL A 1 112 ? -22.384 -2.262 32.494 1.00 61.88 112 VAL A C 1
ATOM 860 O O . VAL A 1 112 ? -21.896 -3.279 32.987 1.00 61.88 112 VAL A O 1
ATOM 863 N N . ASP A 1 113 ? -23.701 -2.024 32.529 1.00 55.25 113 ASP A N 1
ATOM 864 C CA . ASP A 1 113 ? -24.665 -3.067 32.906 1.00 55.25 113 ASP A CA 1
ATOM 865 C C . ASP A 1 113 ? -24.971 -3.927 31.665 1.00 55.25 113 ASP A C 1
ATOM 867 O O . ASP A 1 113 ? -25.542 -3.415 30.696 1.00 55.25 113 ASP A O 1
ATOM 871 N N . PRO A 1 114 ? -24.643 -5.232 31.667 1.00 51.66 114 PRO A N 1
ATOM 872 C CA . PRO A 1 114 ? -24.880 -6.114 30.524 1.00 51.66 114 PRO A CA 1
ATOM 873 C C . PRO A 1 114 ? -26.367 -6.280 30.156 1.00 51.66 114 PRO A C 1
ATOM 875 O O . PRO A 1 114 ? -26.677 -6.818 29.094 1.00 51.66 114 PRO A O 1
ATOM 878 N N . LYS A 1 115 ? -27.312 -5.830 30.996 1.00 52.03 115 LYS A N 1
ATOM 879 C CA . LYS A 1 115 ? -28.758 -5.862 30.705 1.00 52.03 115 LYS A CA 1
ATOM 880 C C . LYS A 1 115 ? -29.274 -4.618 29.972 1.00 52.03 115 LYS A C 1
ATOM 882 O O . LYS A 1 115 ? -30.448 -4.590 29.593 1.00 52.03 115 LYS A O 1
ATOM 887 N N . MET A 1 116 ? -28.434 -3.611 29.733 1.00 54.59 116 MET A N 1
ATOM 888 C CA . MET A 1 116 ? -28.800 -2.412 28.97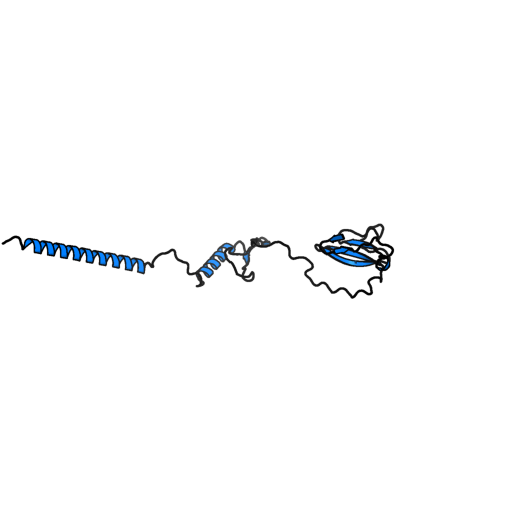4 1.00 54.59 116 MET A CA 1
ATOM 889 C C . MET A 1 116 ? -28.823 -2.690 27.465 1.00 54.59 116 MET A C 1
ATOM 891 O O . MET A 1 116 ? -27.896 -2.372 26.727 1.00 54.59 116 MET A O 1
ATOM 895 N N . LYS A 1 117 ? -29.926 -3.252 26.961 1.00 45.41 117 LYS A N 1
ATOM 896 C CA . LYS A 1 117 ? -30.245 -3.153 25.529 1.00 45.41 117 LYS A CA 1
ATOM 897 C C . LYS A 1 117 ? -30.691 -1.718 25.223 1.00 45.41 117 LYS A C 1
ATOM 899 O O . LYS A 1 117 ? -31.806 -1.347 25.575 1.00 45.41 117 LYS A O 1
ATOM 904 N N . GLY A 1 118 ? -29.851 -0.944 24.531 1.00 52.84 118 GLY A N 1
ATOM 905 C CA . GLY A 1 118 ? -30.290 0.260 23.808 1.00 52.84 118 GLY A CA 1
ATOM 906 C C . GLY A 1 118 ? -29.832 1.630 24.321 1.00 52.84 118 GLY A C 1
ATOM 907 O O . GLY A 1 118 ? -30.399 2.621 23.871 1.00 52.84 118 GLY A O 1
ATOM 908 N N . GLN A 1 119 ? -28.832 1.729 25.201 1.00 48.91 119 GLN A N 1
ATOM 909 C CA . GLN A 1 119 ? -28.157 3.012 25.458 1.00 48.91 119 GLN A CA 1
ATOM 910 C C . GLN A 1 119 ? -26.917 3.141 24.569 1.00 48.91 119 GLN A C 1
ATOM 912 O O . GLN A 1 119 ? -26.122 2.209 24.458 1.00 48.91 119 GLN A O 1
ATOM 917 N N . THR A 1 120 ? -26.800 4.273 23.871 1.00 41.62 120 THR A N 1
ATOM 918 C CA . THR A 1 120 ? -25.663 4.571 22.997 1.00 41.62 120 THR A CA 1
ATOM 919 C C . THR A 1 120 ? -24.388 4.801 23.824 1.00 41.62 120 THR A C 1
ATOM 921 O O . THR A 1 120 ? -24.479 5.146 25.004 1.00 41.62 120 THR A O 1
ATOM 924 N N . PRO A 1 121 ? -23.189 4.627 23.231 1.00 44.84 121 PRO A N 1
ATOM 925 C CA . PRO A 1 121 ? -21.895 4.686 23.934 1.00 44.84 121 PRO A CA 1
ATOM 926 C C . PRO A 1 121 ? -21.620 5.985 24.715 1.00 44.84 121 PRO A C 1
ATOM 928 O O . PRO A 1 121 ? -20.747 6.012 25.587 1.00 44.84 121 PRO A O 1
ATOM 931 N N . ASP A 1 122 ? -22.374 7.044 24.422 1.00 45.78 122 ASP A N 1
ATOM 932 C CA . ASP A 1 122 ? -22.189 8.404 24.933 1.00 45.78 122 ASP A CA 1
ATOM 933 C C . ASP A 1 122 ? -22.531 8.559 26.431 1.00 45.78 122 ASP A C 1
ATOM 935 O O . ASP A 1 122 ? -22.179 9.569 27.037 1.00 45.78 122 ASP A O 1
ATOM 939 N N . GLU A 1 123 ? -23.183 7.565 27.052 1.00 46.94 123 GLU A N 1
ATOM 940 C CA . GLU A 1 123 ? -23.573 7.573 28.476 1.00 46.94 123 GLU A CA 1
ATOM 941 C C . GLU A 1 123 ? -22.672 6.682 29.361 1.00 46.94 123 GLU A C 1
ATOM 943 O O . GLU A 1 123 ? -23.014 6.345 30.496 1.00 46.94 123 GLU A O 1
ATOM 948 N N . SER A 1 124 ? -21.501 6.276 28.860 1.00 56.06 124 SER A N 1
ATOM 949 C CA . SER A 1 124 ? -20.572 5.438 29.621 1.00 56.06 124 SER A CA 1
ATOM 950 C C . SER A 1 124 ? -19.658 6.262 30.541 1.00 56.06 124 SER A C 1
ATOM 952 O O . SER A 1 124 ? -18.740 6.958 30.109 1.00 56.06 124 SER A O 1
ATOM 954 N N . SER A 1 125 ? -19.913 6.181 31.851 1.00 61.84 125 SER A N 1
ATOM 955 C CA . SER A 1 125 ? -19.111 6.857 32.877 1.00 61.84 125 SER A CA 1
ATOM 956 C C . SER A 1 125 ? -17.900 6.005 33.257 1.00 61.84 125 SER A C 1
ATOM 958 O O . SER A 1 125 ? -18.033 4.913 33.814 1.00 61.84 125 SER A O 1
ATOM 960 N N . TRP A 1 126 ? -16.711 6.520 32.968 1.00 68.25 126 TRP A N 1
ATOM 961 C CA . TRP A 1 126 ? -15.447 5.957 33.429 1.00 68.25 126 TRP A CA 1
ATOM 962 C C . TRP A 1 126 ? -15.230 6.267 34.905 1.00 68.25 126 TRP A C 1
ATOM 964 O O . TRP A 1 126 ? -15.509 7.376 35.354 1.00 68.25 126 TRP A O 1
ATOM 974 N N . THR A 1 127 ? -14.707 5.300 35.652 1.00 73.06 127 THR A N 1
ATOM 975 C CA . THR A 1 127 ? -14.425 5.459 37.080 1.00 73.06 127 THR A CA 1
ATOM 976 C C . THR A 1 127 ? -13.124 4.756 37.443 1.00 73.06 127 THR A C 1
ATOM 978 O O . THR A 1 127 ? -12.675 3.867 36.716 1.00 73.06 127 THR A O 1
ATOM 981 N N . THR A 1 128 ? -12.501 5.125 38.560 1.00 72.50 128 THR A N 1
ATOM 982 C CA . THR A 1 128 ? -11.339 4.385 39.059 1.00 72.50 128 THR A CA 1
ATOM 983 C C . THR A 1 128 ? -11.784 3.120 39.796 1.00 72.50 128 THR A C 1
ATOM 985 O O . THR A 1 128 ? -12.911 3.009 40.284 1.00 72.50 128 THR A O 1
ATOM 988 N N . LEU A 1 129 ? -10.897 2.129 39.888 1.00 67.69 129 LEU A N 1
ATOM 989 C CA . LEU A 1 129 ? -11.169 0.849 40.546 1.00 67.69 129 LEU A CA 1
ATOM 990 C C . LEU A 1 129 ? -11.604 1.041 42.013 1.00 67.69 129 LEU A C 1
ATOM 992 O O . LEU A 1 129 ? -12.486 0.333 42.498 1.00 67.69 129 LEU A O 1
ATOM 996 N N . ASP A 1 130 ? -11.045 2.048 42.687 1.00 69.69 130 ASP A N 1
ATOM 997 C CA . ASP A 1 130 ? -11.360 2.385 44.079 1.00 69.69 130 ASP A CA 1
ATOM 998 C C . ASP A 1 130 ? -12.731 3.066 44.243 1.00 69.69 130 ASP A C 1
ATOM 1000 O O . ASP A 1 130 ? -13.391 2.920 45.281 1.00 69.69 130 ASP A O 1
ATOM 1004 N N . SER A 1 131 ? -13.192 3.816 43.234 1.00 70.12 131 SER A N 1
ATOM 1005 C CA . SER A 1 131 ? -14.503 4.480 43.242 1.00 70.12 131 SER A CA 1
ATOM 1006 C C . SER A 1 131 ? -15.627 3.607 42.683 1.00 70.12 131 SER A C 1
ATOM 1008 O O . SER A 1 131 ? -16.786 3.817 43.056 1.00 70.12 131 SER A O 1
ATOM 1010 N N . ALA A 1 132 ? -15.310 2.579 41.889 1.00 68.44 132 ALA A N 1
ATOM 1011 C CA . ALA A 1 132 ? -16.280 1.708 41.224 1.00 68.44 132 ALA A CA 1
ATOM 1012 C C . ALA A 1 132 ? -17.380 1.133 42.142 1.00 68.44 132 ALA A C 1
ATOM 1014 O O . ALA A 1 132 ? -18.557 1.250 41.789 1.00 68.44 132 ALA A O 1
ATOM 1015 N N . PRO A 1 133 ? -17.095 0.593 43.347 1.00 68.88 133 PRO A N 1
ATOM 1016 C CA . PRO A 1 133 ? -18.147 0.053 44.213 1.00 68.88 133 PRO A CA 1
ATOM 1017 C C . PRO A 1 133 ? -19.114 1.134 44.723 1.00 68.88 133 PRO A C 1
ATOM 1019 O O . PRO A 1 133 ? -20.311 0.887 44.898 1.00 68.88 133 PRO A O 1
ATOM 1022 N N . LYS A 1 134 ? -18.603 2.347 44.975 1.00 75.19 134 LYS A N 1
ATOM 1023 C CA . LYS A 1 134 ? -19.395 3.483 45.472 1.00 75.19 134 LYS A CA 1
ATOM 1024 C C . LYS A 1 134 ? -20.260 4.065 44.360 1.00 75.19 134 LYS A C 1
ATOM 1026 O O . LYS A 1 134 ? -21.436 4.349 44.586 1.00 75.19 134 LYS A O 1
ATOM 1031 N N . GLU A 1 135 ? -19.697 4.208 43.168 1.00 71.75 135 GLU A N 1
ATOM 1032 C CA . GLU A 1 135 ? -20.411 4.733 42.009 1.00 71.75 135 GLU A CA 1
ATOM 1033 C C . GLU A 1 135 ? -21.452 3.756 41.477 1.00 71.75 135 GLU A C 1
ATOM 1035 O O . GLU A 1 135 ? -22.576 4.180 41.224 1.00 71.75 135 GLU A O 1
ATOM 1040 N N . MET A 1 136 ? -21.162 2.451 41.453 1.00 66.44 136 MET A N 1
ATOM 1041 C CA . MET A 1 136 ? -22.149 1.419 41.118 1.00 66.44 136 MET A CA 1
ATOM 1042 C C . MET A 1 136 ? -23.354 1.468 42.067 1.00 66.44 136 MET A C 1
ATOM 1044 O O . MET A 1 136 ? -24.504 1.422 41.635 1.00 66.44 136 MET A O 1
ATOM 1048 N N . LYS A 1 137 ? -23.116 1.651 43.373 1.00 71.75 137 LYS A N 1
ATOM 1049 C CA . LYS A 1 137 ? -24.193 1.815 44.362 1.00 71.75 137 LYS A CA 1
ATOM 1050 C C . LYS A 1 137 ? -25.021 3.081 44.118 1.00 71.75 137 LYS A C 1
ATOM 1052 O O . LYS A 1 137 ? -26.234 3.063 44.315 1.00 71.75 137 LYS A O 1
ATOM 1057 N N . ASN A 1 138 ? -24.387 4.179 43.710 1.00 69.44 138 ASN A N 1
ATOM 1058 C CA . ASN A 1 138 ? -25.079 5.430 43.396 1.00 69.44 138 ASN A CA 1
ATOM 1059 C C . ASN A 1 138 ? -25.861 5.348 42.077 1.00 69.44 138 ASN A C 1
ATOM 1061 O O . ASN A 1 138 ? -26.973 5.868 42.011 1.00 69.44 138 ASN A O 1
ATOM 1065 N N . LEU A 1 139 ? -25.327 4.663 41.063 1.00 66.56 139 LEU A N 1
ATOM 1066 C CA . LEU A 1 139 ? -26.025 4.362 39.812 1.00 66.56 139 LEU A CA 1
ATOM 1067 C C . LEU A 1 139 ? -27.259 3.499 40.081 1.00 66.56 139 LEU A C 1
ATOM 1069 O O . LEU A 1 139 ? -28.365 3.910 39.741 1.00 66.56 139 LEU A O 1
ATOM 1073 N N . MET A 1 140 ? -27.107 2.384 40.803 1.00 62.22 140 MET A N 1
ATOM 1074 C CA . MET A 1 140 ? -28.225 1.515 41.203 1.00 62.22 140 MET A CA 1
ATOM 1075 C C . MET A 1 140 ? -29.325 2.284 41.949 1.00 62.22 140 MET A C 1
ATOM 1077 O O . MET A 1 140 ? -30.510 2.074 41.692 1.00 62.22 140 MET A O 1
ATOM 1081 N N . LYS A 1 141 ? -28.948 3.223 42.830 1.00 71.06 141 LYS A N 1
ATOM 1082 C CA . LYS A 1 141 ? -29.893 4.112 43.527 1.00 71.06 141 LYS A CA 1
ATOM 1083 C C . LYS A 1 141 ? -30.622 5.082 42.595 1.00 71.06 141 LYS A C 1
ATOM 1085 O O . LYS A 1 141 ? -31.819 5.289 42.760 1.00 71.06 141 LYS A O 1
ATOM 1090 N N . LYS A 1 142 ? -29.926 5.680 41.622 1.00 61.72 142 LYS A N 1
ATOM 1091 C CA . LYS A 1 142 ? -30.552 6.569 40.629 1.00 61.72 142 LYS A CA 1
ATOM 1092 C C . LYS A 1 142 ? -31.549 5.811 39.750 1.00 61.72 142 LYS A C 1
ATOM 1094 O O . LYS A 1 142 ? -32.616 6.341 39.464 1.00 61.72 142 LYS A O 1
ATOM 1099 N N . PHE A 1 143 ? -31.245 4.566 39.378 1.00 58.81 143 PHE A N 1
ATOM 1100 C CA . PHE A 1 143 ? -32.162 3.727 38.602 1.00 58.81 143 PHE A CA 1
ATOM 1101 C C . PHE A 1 143 ? -33.391 3.286 39.398 1.00 58.81 143 PHE A C 1
ATOM 1103 O O . PHE A 1 143 ? -34.492 3.340 38.866 1.00 58.81 143 PHE A O 1
ATOM 1110 N N . THR A 1 144 ? -33.233 2.930 40.676 1.00 58.59 144 THR A N 1
ATOM 1111 C CA . THR A 1 144 ? -34.378 2.611 41.555 1.00 58.59 144 THR A CA 1
ATOM 1112 C C . THR A 1 144 ? -35.239 3.834 41.881 1.00 58.59 144 THR A C 1
ATOM 1114 O O . THR A 1 144 ? -36.426 3.690 42.152 1.00 58.59 144 THR A O 1
ATOM 1117 N N . GLN A 1 145 ? -34.681 5.048 41.828 1.00 56.72 145 GLN A N 1
ATOM 1118 C CA . GLN A 1 145 ? -35.444 6.289 42.018 1.00 56.72 145 GLN A CA 1
ATOM 1119 C C . GLN A 1 145 ? -36.074 6.849 40.733 1.00 56.72 145 GLN A C 1
ATOM 1121 O O . GLN A 1 145 ? -37.063 7.579 40.822 1.00 56.72 145 GLN A O 1
ATOM 1126 N N . ASN A 1 146 ? -35.550 6.525 39.547 1.00 47.91 146 ASN A N 1
ATOM 1127 C CA . ASN A 1 146 ? -36.149 6.937 38.280 1.00 47.91 146 ASN A CA 1
ATOM 1128 C C . ASN A 1 146 ? -37.419 6.108 37.998 1.00 47.91 146 ASN A C 1
ATOM 1130 O O . ASN A 1 146 ? -37.374 4.910 37.745 1.00 47.91 146 ASN A O 1
ATOM 1134 N N . HIS A 1 147 ? -38.560 6.798 38.017 1.00 47.72 147 HIS A N 1
ATOM 1135 C CA . HIS A 1 147 ? -39.964 6.349 38.026 1.00 47.72 147 HIS A CA 1
ATOM 1136 C C . HIS A 1 147 ? -40.436 5.339 36.934 1.00 47.72 147 HIS A C 1
ATOM 1138 O O . HIS A 1 147 ? -41.632 5.098 36.807 1.00 47.72 147 HIS A O 1
ATOM 1144 N N . VAL A 1 148 ? -39.587 4.711 36.117 1.00 47.00 148 VAL A N 1
ATOM 1145 C CA . VAL A 1 148 ? -40.073 3.866 34.996 1.00 47.00 148 VAL A CA 1
ATOM 1146 C C . VAL A 1 148 ? -40.001 2.362 35.262 1.00 47.00 148 VAL A C 1
ATOM 1148 O O . VAL A 1 148 ? -40.754 1.608 34.648 1.00 47.00 148 VAL A O 1
ATOM 1151 N N . VAL A 1 149 ? -39.227 1.905 36.244 1.00 44.06 149 VAL A N 1
ATOM 1152 C CA . VAL A 1 149 ? -39.327 0.516 36.706 1.00 44.06 149 VAL A CA 1
ATOM 1153 C C . VAL A 1 149 ? -40.118 0.521 38.002 1.00 44.06 149 VAL A C 1
ATOM 1155 O O . VAL A 1 149 ? -39.567 0.696 39.084 1.00 44.06 149 VAL A O 1
ATOM 1158 N N . LYS A 1 150 ? -41.440 0.331 37.896 1.00 35.78 150 LYS A N 1
ATOM 1159 C CA . LYS A 1 150 ? -42.163 -0.303 38.997 1.00 35.78 150 LYS A CA 1
ATOM 1160 C C . LYS A 1 150 ? -41.499 -1.656 39.183 1.00 35.78 150 LYS A C 1
ATOM 1162 O O . LYS A 1 150 ? -41.733 -2.577 38.402 1.00 35.78 150 LYS A O 1
ATOM 1167 N N . GLU A 1 151 ? -40.621 -1.727 40.171 1.00 35.25 151 GLU A N 1
ATOM 1168 C CA . GLU A 1 151 ? -40.268 -2.968 40.824 1.00 35.25 151 GLU A CA 1
ATOM 1169 C C . GLU A 1 151 ? -41.611 -3.646 41.104 1.00 35.25 151 GLU A C 1
ATOM 1171 O O . GLU A 1 151 ? -42.456 -3.123 41.837 1.00 35.25 151 GLU A O 1
ATOM 1176 N N . ASN A 1 152 ? -41.890 -4.737 40.388 1.00 36.19 152 ASN A N 1
ATOM 1177 C CA . ASN A 1 152 ? -42.888 -5.671 40.861 1.00 36.19 152 ASN A CA 1
ATOM 1178 C C . ASN A 1 152 ? -42.272 -6.230 42.138 1.00 36.19 152 ASN A C 1
ATOM 1180 O O . ASN A 1 152 ? -41.572 -7.239 42.088 1.00 36.19 152 ASN A O 1
ATOM 1184 N N . ASP A 1 153 ? -42.492 -5.515 43.243 1.00 38.22 153 ASP A N 1
ATOM 1185 C CA . ASP A 1 153 ? -42.493 -6.071 44.581 1.00 38.22 153 ASP A CA 1
ATOM 1186 C C . ASP A 1 153 ? -43.388 -7.299 44.498 1.00 38.22 153 ASP A C 1
ATOM 1188 O O . ASP A 1 153 ? -44.616 -7.205 44.462 1.00 38.22 153 ASP A O 1
ATOM 1192 N N . GLU A 1 154 ? -42.736 -8.436 44.294 1.00 43.09 154 GLU A N 1
ATOM 1193 C CA . GLU A 1 154 ? -43.079 -9.761 44.767 1.00 43.09 154 GLU A CA 1
ATOM 1194 C C . GLU A 1 154 ? -44.477 -9.853 45.396 1.00 43.09 154 GLU A C 1
ATOM 1196 O O . GLU A 1 154 ? -44.609 -9.970 46.604 1.00 43.09 154 GLU A O 1
ATOM 1201 N N . SER A 1 155 ? -45.533 -9.789 44.573 1.00 45.53 155 SER A N 1
ATOM 1202 C CA . SER A 1 155 ? -46.917 -10.235 44.829 1.00 45.53 155 SER A CA 1
ATOM 1203 C C . SER A 1 155 ? -47.487 -10.058 46.254 1.00 45.53 155 SER A C 1
ATOM 1205 O O . SER A 1 155 ? -48.332 -10.837 46.696 1.00 45.53 155 SER A O 1
ATOM 1207 N N . GLY A 1 156 ? -47.055 -9.037 46.987 1.00 51.38 156 GLY A N 1
ATOM 1208 C CA . GLY A 1 156 ? -47.448 -8.793 48.364 1.00 51.38 156 GLY A CA 1
ATOM 1209 C C . GLY A 1 156 ? -48.554 -7.758 48.382 1.00 51.38 156 GLY A C 1
ATOM 1210 O O . GLY A 1 156 ? -48.313 -6.581 48.122 1.00 51.38 156 GLY A O 1
ATOM 1211 N N . MET A 1 157 ? -49.786 -8.169 48.688 1.00 55.59 157 MET A N 1
ATOM 1212 C CA . MET A 1 157 ? -50.858 -7.208 48.943 1.00 55.59 157 MET A CA 1
ATOM 1213 C C . MET A 1 157 ? -50.396 -6.186 49.996 1.00 55.59 157 MET A C 1
ATOM 1215 O O . MET A 1 157 ? -49.750 -6.551 50.977 1.00 55.59 157 MET A O 1
ATOM 1219 N N . SER A 1 158 ? -50.730 -4.904 49.804 1.00 67.00 158 SER A N 1
ATOM 1220 C CA . SER A 1 158 ? -50.398 -3.843 50.767 1.00 67.00 158 SER A CA 1
ATOM 1221 C C . SER A 1 158 ? -50.730 -4.293 52.192 1.00 67.00 158 SER A C 1
ATOM 1223 O O . SER A 1 158 ? -51.793 -4.872 52.422 1.00 67.00 158 SER A O 1
ATOM 1225 N N . LYS A 1 159 ? -49.857 -4.002 53.164 1.00 63.47 159 LYS A N 1
ATOM 1226 C CA . LYS A 1 159 ? -50.084 -4.343 54.582 1.00 63.47 159 LYS A CA 1
ATOM 1227 C C . LYS A 1 159 ? -51.463 -3.870 55.072 1.00 63.47 159 LYS A C 1
ATOM 1229 O O . LYS A 1 159 ? -52.093 -4.555 55.873 1.00 63.47 159 LYS A O 1
ATOM 1234 N N . GLY A 1 160 ? -51.969 -2.757 54.527 1.00 62.59 160 GLY A N 1
ATOM 1235 C CA . GLY A 1 160 ? -53.333 -2.279 54.777 1.00 62.59 160 GLY A CA 1
ATOM 1236 C C . GLY A 1 160 ? -54.430 -3.124 54.110 1.00 62.59 160 GLY A C 1
ATOM 1237 O O . GLY A 1 160 ? -55.475 -3.355 54.710 1.00 62.59 160 GLY A O 1
ATOM 1238 N N . ALA A 1 161 ? -54.189 -3.646 52.905 1.00 69.69 161 ALA A N 1
ATOM 1239 C CA . ALA A 1 161 ? -55.116 -4.525 52.190 1.00 69.69 161 ALA A CA 1
ATOM 1240 C C . ALA A 1 161 ? -55.175 -5.946 52.790 1.00 69.69 161 ALA A C 1
ATOM 1242 O O . ALA A 1 161 ? -56.260 -6.517 52.893 1.00 69.69 161 ALA A O 1
ATOM 1243 N N . ILE A 1 162 ? -54.043 -6.493 53.254 1.00 70.69 162 ILE A N 1
ATOM 1244 C CA . ILE A 1 162 ? -53.983 -7.776 53.985 1.00 70.69 162 ILE A CA 1
ATOM 1245 C C . ILE A 1 162 ? -54.741 -7.670 55.317 1.00 70.69 162 ILE A C 1
ATOM 1247 O O . ILE A 1 162 ? -55.541 -8.547 55.663 1.00 70.69 162 ILE A O 1
ATOM 1251 N N . ALA A 1 163 ? -54.541 -6.571 56.052 1.00 68.56 163 ALA A N 1
ATOM 1252 C CA . ALA A 1 163 ? -55.274 -6.318 57.289 1.00 68.56 163 ALA A CA 1
ATOM 1253 C C . ALA A 1 163 ? -56.785 -6.159 57.028 1.00 68.56 163 ALA A C 1
ATOM 1255 O O . ALA A 1 163 ? -57.595 -6.754 57.734 1.00 68.56 163 ALA A O 1
ATOM 1256 N N . GLY A 1 164 ? -57.176 -5.444 55.967 1.00 71.94 164 GLY A N 1
ATOM 1257 C CA . GLY A 1 164 ? -58.583 -5.264 55.600 1.00 71.94 164 GLY A CA 1
ATOM 1258 C C . GLY A 1 164 ? -59.297 -6.568 55.218 1.00 71.94 164 GLY A C 1
ATOM 1259 O O . GLY A 1 164 ? -60.388 -6.842 55.721 1.00 71.94 164 GLY A O 1
ATOM 1260 N N . LEU A 1 165 ? -58.681 -7.406 54.373 1.00 74.69 165 LEU A N 1
ATOM 1261 C CA . LEU A 1 165 ? -59.293 -8.670 53.941 1.00 74.69 165 LEU A CA 1
ATOM 1262 C C . LEU A 1 165 ? -59.407 -9.699 55.071 1.00 74.69 165 LEU A C 1
ATOM 1264 O O . LEU A 1 165 ? -60.424 -10.389 55.161 1.00 74.69 165 LEU A O 1
ATOM 1268 N N . SER A 1 166 ? -58.403 -9.797 55.948 1.00 76.25 166 SER A N 1
ATOM 1269 C CA . SER A 1 166 ? -58.429 -10.766 57.055 1.00 76.25 166 SER A CA 1
ATOM 1270 C C . SER A 1 166 ? -59.531 -10.455 58.074 1.00 76.25 166 SER A C 1
ATOM 1272 O O . SER A 1 166 ? -60.242 -11.361 58.516 1.00 76.25 166 SER A O 1
ATOM 1274 N N . VAL A 1 167 ? -59.749 -9.175 58.387 1.00 80.00 167 VAL A N 1
ATOM 1275 C CA . VAL A 1 167 ? -60.817 -8.740 59.301 1.00 80.00 167 VAL A CA 1
ATOM 1276 C C . VAL A 1 167 ? -62.199 -8.866 58.647 1.00 80.00 167 VAL A C 1
ATOM 1278 O O . VAL A 1 167 ? -63.153 -9.309 59.292 1.00 80.00 167 VAL A O 1
ATOM 1281 N N . GLY A 1 168 ? -62.325 -8.545 57.355 1.00 79.38 168 GLY A N 1
ATOM 1282 C CA . GLY A 1 168 ? -63.598 -8.647 56.632 1.00 79.38 168 GLY A CA 1
ATOM 1283 C C . GLY A 1 168 ? -64.109 -10.086 56.490 1.00 79.38 168 GLY A C 1
ATOM 1284 O O . GLY A 1 168 ? -65.278 -10.365 56.754 1.00 79.38 168 GLY A O 1
ATOM 1285 N N . LEU A 1 169 ? -63.232 -11.029 56.129 1.00 84.81 169 LEU A N 1
ATOM 1286 C CA . LEU A 1 169 ? -63.616 -12.437 55.966 1.00 84.81 169 LEU A CA 1
ATOM 1287 C C . LEU A 1 169 ? -63.973 -13.100 57.300 1.00 84.81 169 LEU A C 1
ATOM 1289 O O . LEU A 1 169 ? -64.966 -13.823 57.388 1.00 84.81 169 LEU A O 1
ATOM 1293 N N . THR A 1 170 ? -63.196 -12.837 58.351 1.00 83.75 170 THR A N 1
ATOM 1294 C CA . THR A 1 170 ? -63.437 -13.439 59.672 1.00 83.75 170 THR A CA 1
ATOM 1295 C C . THR A 1 170 ? -64.752 -12.964 60.283 1.00 83.75 170 THR A C 1
ATOM 1297 O O . THR A 1 170 ? -65.522 -13.777 60.795 1.00 83.75 170 THR A O 1
ATOM 1300 N N . THR A 1 171 ? -65.069 -11.674 60.168 1.00 83.56 171 THR A N 1
ATOM 1301 C CA . THR A 1 171 ? -66.343 -11.130 60.662 1.00 83.56 171 THR A CA 1
ATOM 1302 C C . THR A 1 171 ? -67.544 -11.690 59.900 1.00 83.56 171 THR A C 1
ATOM 1304 O O . THR A 1 171 ? -68.507 -12.129 60.533 1.00 83.56 171 THR A O 1
ATOM 1307 N N . ALA A 1 172 ? -67.477 -11.777 58.568 1.00 88.88 172 ALA A N 1
ATOM 1308 C CA . ALA A 1 172 ? -68.554 -12.349 57.761 1.00 88.88 172 ALA A CA 1
ATOM 1309 C C . ALA A 1 172 ? -68.841 -13.820 58.119 1.00 88.88 172 ALA A C 1
ATOM 1311 O O . ALA A 1 172 ? -69.999 -14.200 58.311 1.00 88.88 172 ALA A O 1
ATOM 1312 N N . VAL A 1 173 ? -67.798 -14.643 58.283 1.00 90.69 173 VAL A N 1
ATOM 1313 C CA . VAL A 1 173 ? -67.949 -16.061 58.651 1.00 90.69 173 VAL A CA 1
ATOM 1314 C C . VAL A 1 173 ? -68.557 -16.213 60.048 1.00 90.69 173 VAL A C 1
ATOM 1316 O O . VAL A 1 173 ? -69.492 -16.997 60.225 1.00 90.69 173 VAL A O 1
ATOM 1319 N N . CYS A 1 174 ? -68.096 -15.432 61.029 1.00 90.50 174 CYS A N 1
ATOM 1320 C CA . CYS A 1 174 ? -68.647 -15.457 62.386 1.00 90.50 174 CYS A CA 1
ATOM 1321 C C . CYS A 1 174 ? -70.143 -15.106 62.416 1.00 90.50 174 CYS A C 1
ATOM 1323 O O . CYS A 1 174 ? -70.916 -15.766 63.117 1.00 90.50 174 CYS A O 1
ATOM 1325 N N . VAL A 1 175 ? -70.577 -14.120 61.623 1.00 92.31 175 VAL A N 1
ATOM 1326 C CA . VAL A 1 175 ? -71.995 -13.739 61.525 1.00 92.31 175 VAL A CA 1
ATOM 1327 C C . VAL A 1 175 ? -72.823 -14.860 60.893 1.00 92.31 175 VAL A C 1
ATOM 1329 O O . VAL A 1 175 ? -73.862 -15.228 61.442 1.00 92.31 175 VAL A O 1
ATOM 1332 N N . ILE A 1 176 ? -72.358 -15.458 59.791 1.00 92.62 176 ILE A N 1
ATOM 1333 C CA . ILE A 1 176 ? -73.078 -16.545 59.107 1.00 92.62 176 ILE A CA 1
ATOM 1334 C C . ILE A 1 176 ? -73.252 -17.753 60.036 1.00 92.62 176 ILE A C 1
ATOM 1336 O O . ILE A 1 176 ? -74.353 -18.300 60.147 1.00 92.62 176 ILE A O 1
ATOM 1340 N N . VAL A 1 177 ? -72.194 -18.150 60.748 1.00 91.19 177 VAL A N 1
ATOM 1341 C CA . VAL A 1 177 ? -72.253 -19.266 61.703 1.00 91.19 177 VAL A CA 1
ATOM 1342 C C . VAL A 1 177 ? -73.183 -18.935 62.873 1.00 91.19 177 VAL A C 1
ATOM 1344 O O . VAL A 1 177 ? -74.007 -19.771 63.252 1.00 91.19 177 VAL A O 1
ATOM 1347 N N . GLY A 1 178 ? -73.120 -17.712 63.407 1.00 90.75 178 GLY A N 1
ATOM 1348 C CA . GLY A 1 178 ? -74.020 -17.248 64.465 1.00 90.75 178 GLY A CA 1
ATOM 1349 C C . GLY A 1 178 ? -75.495 -17.321 64.059 1.00 90.75 178 GLY A C 1
ATOM 1350 O O . GLY A 1 178 ? -76.314 -17.886 64.791 1.00 90.75 178 GLY A O 1
ATOM 1351 N N . VAL A 1 179 ? -75.829 -16.840 62.858 1.00 90.69 179 VAL A N 1
ATOM 1352 C CA . VAL A 1 179 ? -77.190 -16.910 62.303 1.00 90.69 179 VAL A CA 1
ATOM 1353 C C . VAL A 1 179 ? -77.615 -18.361 62.078 1.00 90.69 179 VAL A C 1
ATOM 1355 O O . VAL A 1 179 ? -78.717 -18.741 62.473 1.00 90.69 179 VAL A O 1
ATOM 1358 N N . ALA A 1 180 ? -76.748 -19.210 61.523 1.00 88.75 180 ALA A N 1
ATOM 1359 C CA . ALA A 1 180 ? -77.061 -20.621 61.297 1.00 88.75 180 ALA A CA 1
ATOM 1360 C C . ALA A 1 180 ? -77.355 -21.369 62.610 1.00 88.75 180 ALA A C 1
ATOM 1362 O O . ALA A 1 180 ? -78.302 -22.160 62.683 1.00 88.75 180 ALA A O 1
ATOM 1363 N N . ILE A 1 181 ? -76.588 -21.097 63.671 1.00 89.94 181 ILE A N 1
ATOM 1364 C CA . ILE A 1 181 ? -76.828 -21.663 65.005 1.00 89.94 181 ILE A CA 1
ATOM 1365 C C . ILE A 1 181 ? -78.139 -21.127 65.588 1.00 89.94 181 ILE A C 1
ATOM 1367 O O . ILE A 1 181 ? -78.926 -21.913 66.119 1.00 89.94 181 ILE A O 1
ATOM 1371 N N . ALA A 1 182 ? -78.409 -19.824 65.469 1.00 85.88 182 ALA A N 1
ATOM 1372 C CA . ALA A 1 182 ? -79.651 -19.220 65.946 1.00 85.88 182 ALA A CA 1
ATOM 1373 C C . ALA A 1 182 ? -80.879 -19.821 65.242 1.00 85.88 182 ALA A C 1
ATOM 1375 O O . ALA A 1 182 ? -81.821 -20.247 65.911 1.00 85.88 182 ALA A O 1
ATOM 1376 N N . VAL A 1 183 ? -80.837 -19.960 63.913 1.00 86.12 183 VAL A N 1
ATOM 1377 C CA . VAL A 1 183 ? -81.902 -20.588 63.117 1.00 86.12 183 VAL A CA 1
ATOM 1378 C C . VAL A 1 183 ? -82.087 -22.053 63.513 1.00 86.12 183 VAL A C 1
ATOM 1380 O O . VAL A 1 183 ? -83.215 -22.470 63.775 1.00 86.12 183 VAL A O 1
ATOM 1383 N N . ARG A 1 184 ? -81.004 -22.832 63.653 1.00 82.94 184 ARG A N 1
ATOM 1384 C CA . ARG A 1 184 ? -81.090 -24.236 64.096 1.00 82.94 184 ARG A CA 1
ATOM 1385 C C . ARG A 1 184 ? -81.650 -24.369 65.513 1.00 82.94 184 ARG A C 1
ATOM 1387 O O . ARG A 1 184 ? -82.464 -25.260 65.755 1.00 82.94 184 ARG A O 1
ATOM 1394 N N . ARG A 1 185 ? -81.262 -23.500 66.454 1.00 79.75 185 ARG A N 1
ATOM 1395 C CA . ARG A 1 185 ? -81.827 -23.494 67.818 1.00 79.75 185 ARG A CA 1
ATOM 1396 C C . ARG A 1 185 ? -83.306 -23.118 67.805 1.00 79.75 185 ARG A C 1
ATOM 1398 O O . ARG A 1 185 ? -84.081 -23.743 68.524 1.00 79.75 185 ARG A O 1
ATOM 1405 N N . ASN A 1 186 ? -83.708 -22.165 66.966 1.00 76.25 186 ASN A N 1
ATOM 1406 C CA . ASN A 1 186 ? -85.103 -21.740 66.875 1.00 76.25 186 ASN A CA 1
ATOM 1407 C C . ASN A 1 186 ? -85.990 -22.811 66.210 1.00 76.25 186 ASN A C 1
ATOM 1409 O O . ASN A 1 186 ? -87.087 -23.092 66.685 1.00 76.25 186 ASN A O 1
ATOM 1413 N N . GLN A 1 187 ? -85.488 -23.497 65.178 1.00 72.62 187 GLN A N 1
ATOM 1414 C CA . GLN A 1 187 ? -86.165 -24.655 64.580 1.00 72.62 187 GLN A CA 1
ATOM 1415 C C . GLN A 1 187 ? -86.280 -25.834 65.560 1.00 72.62 187 GLN A C 1
ATOM 1417 O O . GLN A 1 187 ? -87.326 -26.479 65.617 1.00 72.62 187 GLN A O 1
ATOM 1422 N N . LYS A 1 188 ? -85.248 -26.096 66.379 1.00 64.12 188 LYS A N 1
ATOM 1423 C CA . LYS A 1 188 ? -85.325 -27.108 67.448 1.00 64.12 188 LYS A CA 1
ATOM 1424 C C . LYS A 1 188 ? -86.327 -26.730 68.542 1.00 64.12 188 LYS A C 1
ATOM 1426 O O . LYS A 1 188 ? -87.063 -27.601 68.989 1.00 64.12 188 LYS A O 1
ATOM 1431 N N . ARG A 1 189 ? -86.413 -25.451 68.930 1.00 60.59 189 ARG A N 1
ATOM 1432 C CA . ARG A 1 189 ? -87.439 -24.969 69.873 1.00 60.59 189 ARG A CA 1
ATOM 1433 C C . ARG A 1 189 ? -88.858 -25.139 69.327 1.00 60.59 189 ARG A C 1
ATOM 1435 O O . ARG A 1 189 ? -89.717 -25.597 70.067 1.00 60.59 189 ARG A O 1
ATOM 1442 N N . LYS A 1 190 ? -89.094 -24.867 68.037 1.00 58.12 190 LYS A N 1
ATOM 1443 C CA . LYS A 1 190 ? -90.399 -25.127 67.398 1.00 58.12 190 LYS A CA 1
ATOM 1444 C C . LYS A 1 190 ? -90.748 -26.622 67.329 1.00 58.12 190 LYS A C 1
ATOM 1446 O O . LYS A 1 190 ? -91.908 -26.971 67.491 1.00 58.12 190 LYS A O 1
ATOM 1451 N N . ARG A 1 191 ? -89.762 -27.515 67.158 1.00 53.16 191 ARG A N 1
ATOM 1452 C CA . ARG A 1 191 ? -89.980 -28.978 67.191 1.00 53.16 191 ARG A CA 1
ATOM 1453 C C . ARG A 1 191 ? -90.336 -29.535 68.575 1.00 53.16 191 ARG A C 1
ATOM 1455 O O . ARG A 1 191 ? -90.940 -30.595 68.625 1.00 53.16 191 ARG A O 1
ATOM 1462 N N . GLY A 1 192 ? -89.998 -28.842 69.663 1.00 54.25 192 GLY A N 1
ATOM 1463 C CA . GLY A 1 192 ? -90.386 -29.235 71.024 1.00 54.25 192 GLY A CA 1
ATOM 1464 C C . GLY A 1 192 ? -91.778 -28.765 71.461 1.00 54.25 192 GLY A C 1
ATOM 1465 O O . GLY A 1 192 ? -92.218 -29.149 72.535 1.00 54.25 192 GLY A O 1
ATOM 1466 N N . TYR A 1 193 ? -92.462 -27.936 70.662 1.00 52.12 193 TYR A N 1
ATOM 1467 C CA . TYR A 1 193 ? -93.803 -27.426 70.984 1.00 52.12 193 TYR A CA 1
ATOM 1468 C C . TYR A 1 193 ? -94.934 -28.238 70.323 1.00 52.12 193 TYR A C 1
ATOM 1470 O O . TYR A 1 193 ? -96.077 -28.130 70.735 1.00 52.12 193 TYR A O 1
ATOM 1478 N N . ASN A 1 194 ? -94.620 -29.104 69.351 1.00 53.66 194 ASN A N 1
ATOM 1479 C CA . ASN A 1 194 ? -95.602 -29.952 68.654 1.00 53.66 194 ASN A CA 1
ATOM 1480 C C . ASN A 1 194 ? -95.606 -31.411 69.160 1.00 53.66 194 ASN A C 1
ATOM 1482 O O . ASN A 1 194 ? -95.917 -32.325 68.401 1.00 53.66 194 ASN A O 1
ATOM 1486 N N . SER A 1 195 ? -95.205 -31.646 70.412 1.00 53.50 195 SER A N 1
ATOM 1487 C CA . SER A 1 195 ? -95.255 -32.972 71.052 1.00 53.50 195 SER A CA 1
ATOM 1488 C C . SER A 1 195 ? -95.893 -32.948 72.447 1.00 53.50 195 SER A C 1
ATOM 1490 O O . SER A 1 195 ? -95.607 -33.821 73.261 1.00 53.50 195 SER A O 1
ATOM 1492 N N . VAL A 1 196 ? -96.723 -31.940 72.731 1.00 52.44 196 VAL A N 1
ATOM 1493 C CA . VAL A 1 196 ? -97.647 -31.928 73.873 1.00 52.44 196 VAL A CA 1
ATOM 1494 C C . VAL A 1 196 ? -98.995 -31.419 73.369 1.00 52.44 196 VAL A C 1
ATOM 1496 O O . VAL A 1 196 ? -99.331 -30.258 73.564 1.00 52.44 196 VAL A O 1
ATOM 1499 N N . GLU A 1 197 ? -99.699 -32.284 72.646 1.00 39.16 197 GLU A N 1
ATOM 1500 C CA . GLU A 1 197 ? -101.152 -32.482 72.737 1.00 39.16 197 GLU A CA 1
ATOM 1501 C C . GLU A 1 197 ? -101.477 -33.897 72.247 1.00 39.16 197 GLU A C 1
ATOM 1503 O O . GLU A 1 197 ? -100.856 -34.320 71.241 1.00 39.16 197 GLU A O 1
#

Organism: Magallana gigas (NCBI:txid29159)

Sequence (197 aa):
MVITSNVRVCISDDYELGAKFAVPFGGFYSCQNGNPLADAKVNKSCPKGFSNHLATIDKDCEVQYCVRTGQLSELKFPSVQIPPFSDVPAESIEEPANYIISHNSEAWVQLVDPKMKGQTPDESSWTTLDSAPKEMKNLMKKFTQNHVVKENDESGMSKGAIAGLSVGLTTAVCVIVGVAIAVRRNQKRKRGYNSVE

Radius of gyration: 44.3 Å; chains: 1; bounding box: 123×45×107 Å

Foldseek 3Di:
DDPDPDFDDDDDPPCPVCVVVDFDWFAKAKPVFAGVSQDVVRHNAGHPQWDKDFRAADPNMTMITITGPPPCVPPDDDDDDDDDRDDDPPPPCVDDPFDWDDDPNWTKTWDDDPPDDPDDPPPIDIDTPVCVVVVVVVVVVVVVPPPPDPPPPPPDDPPVVVVVVVVVVVVVVVVVVVVVVVVVVVVVVVVVVVPDD

Secondary structure (DSSP, 8-state):
-EEETTEE------TTTSGGG---EEEEEESS---TTT-TT--SSPPTTEEEEEEEEETTEEEEEEEETTTTTTSPPPPPPPSP-SPPP-----S----EEEETTEEEEE---TT-TT--GGG--EEETTTHHHHHHHHHHHHHHSTT-----TT---HHHHHHHHHHHHHHHHHHHHHHHHHHHHHHHHHTTSS--